Protein AF-A0A938M0J7-F1 (afdb_monomer_lite)

Foldseek 3Di:
DDDCLPLVDDADPVRNDAAFLQQLLCVVCVVFDEEEQEAPSQCHGNGRPHPRYYHHHHQLDALCCSCVVPVLVVCVVDVRHPYYHYDHHNLLVLFQAFQDDPDQDPDLSRHVVSVVVVVVVSVVVVQVSCVVVVNQLVDKDKDKDPWFWDAQWPVQVVVPDLHSRHTHHQDDDQQTFHADNVVRDGDPHTPSGRQDMDIDIDTSNQDPLLPPFDDPDAHPQQRSVQVCVSSVGDDDDPHHHPSVVSVVVGD

pLDDT: mean 89.94, std 11.93, range [28.28, 98.12]

Secondary structure (DSSP, 8-state):
-------SS---SS---PPPHHHHHHHHTTTSEEEEEEEGGG-STTTT--SS-EEEEPTT--HHHIIIIIIHHHHHH---EEEEEE---HHHHS-SEES--SSPPSSGGGSHHHHHHHHHHHHHHHHHHHHHTT-GGG--EEEE-S---EESBHHHHHTT-SSTTEEE-SPSP-S-EEEETTTTEEEEEE--GGG---EEEESTTS-GGGTT---SS--GGGHHHHHHHHTT-----SS--HHHHHHHH--

Sequence (251 aa):
GPVQTGDYYPRTPDNPGPIGVMEAAKRHHSKRHMVTFTTAYWINPGYFYVPDMSMGFPGMFPDDRMWGEFGLPYLRKRRDWVLAHVYLTTMDGVSLCPSYTPEPPADCRKTKDAYIRHLDEIVKEMIDYVREDNGWERTLIVIASDHGYHAGCTVAKAKGATSANFCADHPAPYDCRVWDFQADRETNIPSNCARRTTCIISGGALAPELRGTVVPEADIIDVAPSVAEALGVPFPCEGRSLLSAMLRTGA

Structure (mmCIF, N/CA/C/O backbone):
data_AF-A0A938M0J7-F1
#
_entry.id   AF-A0A938M0J7-F1
#
loop_
_atom_site.group_PDB
_atom_site.id
_atom_site.type_symbol
_atom_site.label_atom_id
_atom_site.label_alt_id
_atom_site.label_comp_id
_atom_site.label_asym_id
_atom_site.label_entity_id
_atom_site.label_seq_id
_atom_site.pdbx_PDB_ins_code
_atom_site.Cartn_x
_atom_site.Cartn_y
_atom_site.Cartn_z
_atom_site.occupancy
_atom_site.B_iso_or_equiv
_atom_site.auth_seq_id
_atom_site.auth_comp_id
_atom_site.auth_asym_id
_atom_site.auth_atom_id
_atom_site.pdbx_PDB_model_num
ATOM 1 N N . GLY A 1 1 ? -16.331 1.519 -22.735 1.00 33.47 1 GLY A N 1
ATOM 2 C CA . GLY A 1 1 ? -16.495 0.062 -22.552 1.00 33.47 1 GLY A CA 1
ATOM 3 C C . GLY A 1 1 ? -17.439 -0.177 -21.392 1.00 33.47 1 GLY A C 1
ATOM 4 O O . GLY A 1 1 ? -17.600 0.751 -20.606 1.00 33.47 1 GLY A O 1
ATOM 5 N N . PRO A 1 2 ? -18.097 -1.342 -21.293 1.00 28.28 2 PRO A N 1
ATOM 6 C CA . PRO A 1 2 ? -18.954 -1.630 -20.150 1.00 28.28 2 PRO A CA 1
ATOM 7 C C . PRO A 1 2 ? -18.106 -1.592 -18.873 1.00 28.28 2 PRO A C 1
ATOM 9 O O . PRO A 1 2 ? -17.010 -2.149 -18.837 1.00 28.28 2 PRO A O 1
ATOM 12 N N . VAL A 1 3 ? -18.593 -0.871 -17.862 1.00 30.55 3 VAL A N 1
ATOM 13 C CA . VAL A 1 3 ? -18.000 -0.838 -16.524 1.00 30.55 3 VAL A CA 1
ATOM 14 C C . VAL A 1 3 ? -18.142 -2.244 -15.963 1.00 30.55 3 VAL A C 1
ATOM 16 O O . VAL A 1 3 ? -19.256 -2.722 -15.760 1.00 30.55 3 VAL A O 1
ATOM 19 N N . GLN A 1 4 ? -17.020 -2.932 -15.784 1.00 34.41 4 GLN A N 1
ATOM 20 C CA . GLN A 1 4 ? -16.979 -4.219 -15.110 1.00 34.41 4 GLN A CA 1
ATOM 21 C C . GLN A 1 4 ? -17.312 -3.948 -13.635 1.00 34.41 4 GLN A C 1
ATOM 23 O O . GLN A 1 4 ? -16.437 -3.628 -12.835 1.00 34.41 4 GLN A O 1
ATOM 28 N N . THR A 1 5 ? -18.592 -4.003 -13.268 1.00 37.62 5 THR A N 1
ATOM 29 C CA . THR A 1 5 ? -18.997 -4.162 -11.868 1.00 37.62 5 THR A CA 1
ATOM 30 C C . THR A 1 5 ? -18.678 -5.605 -11.510 1.00 37.62 5 THR A C 1
ATOM 32 O O . THR A 1 5 ? -19.520 -6.494 -11.611 1.00 37.62 5 THR A O 1
ATOM 35 N N . GLY A 1 6 ? -17.396 -5.865 -11.263 1.00 42.09 6 GLY A N 1
ATOM 36 C CA . GLY A 1 6 ? -16.928 -7.164 -10.827 1.00 42.09 6 GLY A CA 1
ATOM 37 C C . GLY A 1 6 ? -17.452 -7.408 -9.425 1.00 42.09 6 GLY A C 1
ATOM 38 O O . GLY A 1 6 ? -16.823 -6.991 -8.456 1.00 42.09 6 GLY A O 1
ATOM 39 N N . ASP A 1 7 ? -18.583 -8.098 -9.313 1.00 49.62 7 ASP A N 1
ATOM 40 C CA . ASP A 1 7 ? -18.858 -8.894 -8.126 1.00 49.62 7 ASP A CA 1
ATOM 41 C C . ASP A 1 7 ? -17.781 -9.984 -8.107 1.00 49.62 7 ASP A C 1
ATOM 43 O O . ASP A 1 7 ? -17.957 -11.063 -8.668 1.00 49.62 7 ASP A O 1
ATOM 47 N N . TYR A 1 8 ? -16.612 -9.679 -7.534 1.00 53.53 8 TYR A N 1
ATOM 48 C CA . TYR A 1 8 ? -15.499 -10.630 -7.450 1.00 53.53 8 TYR A CA 1
ATOM 49 C C . TYR A 1 8 ? -15.923 -11.912 -6.708 1.00 53.53 8 TYR A C 1
ATOM 51 O O . TYR A 1 8 ? -15.367 -12.976 -6.966 1.00 53.53 8 TYR A O 1
ATOM 59 N N . TYR A 1 9 ? -16.958 -11.820 -5.858 1.00 59.19 9 TYR A N 1
ATOM 60 C CA . TYR A 1 9 ? -17.626 -12.937 -5.191 1.00 59.19 9 TYR A CA 1
ATOM 61 C C . TYR A 1 9 ? -19.122 -12.629 -4.978 1.00 59.19 9 TYR A C 1
ATOM 63 O O . TYR A 1 9 ? -19.478 -12.076 -3.931 1.00 59.19 9 TYR A O 1
ATOM 71 N N . PRO A 1 10 ? -20.029 -12.955 -5.921 1.00 63.66 10 PRO A N 1
ATOM 72 C CA . PRO A 1 10 ? -21.456 -12.747 -5.705 1.00 63.66 10 PRO A CA 1
ATOM 73 C C . PRO A 1 10 ? -21.922 -13.631 -4.544 1.00 63.66 10 PRO A C 1
ATOM 75 O O . PRO A 1 10 ? -21.896 -14.861 -4.628 1.00 63.66 10 PRO A O 1
ATOM 78 N N . ARG A 1 11 ? -22.316 -12.999 -3.433 1.00 72.31 11 ARG A N 1
ATOM 79 C CA . ARG A 1 11 ? -22.819 -13.705 -2.252 1.00 72.31 11 ARG A CA 1
ATOM 80 C C . ARG A 1 11 ? -24.262 -14.128 -2.480 1.00 72.31 11 ARG A C 1
ATOM 82 O O . ARG A 1 11 ? -25.119 -13.300 -2.781 1.00 72.31 11 ARG A O 1
ATOM 89 N N . THR A 1 12 ? -24.544 -15.403 -2.265 1.00 78.12 12 THR A N 1
ATOM 90 C CA . THR A 1 12 ? -25.903 -15.948 -2.198 1.00 78.12 12 THR A CA 1
ATOM 91 C C . THR A 1 12 ? -26.132 -16.571 -0.820 1.00 78.12 12 THR A C 1
ATOM 93 O O . THR A 1 12 ? -25.167 -16.813 -0.092 1.00 78.12 12 THR A O 1
ATOM 96 N N . PRO A 1 13 ? -27.386 -16.849 -0.419 1.00 78.12 13 PRO A N 1
ATOM 97 C CA . PRO A 1 13 ? -27.647 -17.598 0.810 1.00 78.12 13 PRO A CA 1
ATOM 98 C C . PRO A 1 13 ? -26.903 -18.945 0.865 1.00 78.12 13 PRO A C 1
ATOM 100 O O . PRO A 1 13 ? -26.399 -19.315 1.921 1.00 78.12 13 PRO A O 1
ATOM 103 N N . ASP A 1 14 ? -26.774 -19.622 -0.281 1.00 82.94 14 ASP A N 1
ATOM 104 C CA . ASP A 1 14 ? -26.107 -20.927 -0.406 1.00 82.94 14 ASP A CA 1
ATOM 105 C C . ASP A 1 14 ? -24.586 -20.823 -0.619 1.00 82.94 14 ASP A C 1
ATOM 107 O O . ASP A 1 14 ? -23.856 -21.798 -0.451 1.00 82.94 14 ASP A O 1
ATOM 111 N N . ASN A 1 15 ? -24.092 -19.638 -0.980 1.00 75.75 15 ASN A N 1
ATOM 112 C CA . ASN A 1 15 ? -22.676 -19.327 -1.111 1.00 75.75 15 ASN A CA 1
ATOM 113 C C . ASN A 1 15 ? -22.411 -17.942 -0.509 1.00 75.75 15 ASN A C 1
ATOM 115 O O . ASN A 1 15 ? -22.356 -16.945 -1.238 1.00 75.75 15 ASN A O 1
ATOM 119 N N . PRO A 1 16 ? -22.235 -17.847 0.820 1.00 72.56 16 PRO A N 1
ATOM 120 C CA . PRO A 1 16 ? -22.052 -16.565 1.489 1.00 72.56 16 PRO A CA 1
ATOM 121 C C . PRO A 1 16 ? -20.723 -15.885 1.131 1.00 72.56 16 PRO A C 1
ATOM 123 O O . PRO A 1 16 ? -20.480 -14.778 1.603 1.00 72.56 16 PRO A O 1
ATOM 126 N N . GLY A 1 17 ? -19.878 -16.509 0.303 1.00 77.31 17 GLY A N 1
ATOM 127 C CA . GLY A 1 17 ? -18.595 -15.978 -0.138 1.00 77.31 17 GLY A CA 1
ATOM 128 C C . GLY A 1 17 ? -17.550 -15.886 0.982 1.00 77.31 17 GLY A C 1
ATOM 129 O O . GLY A 1 17 ? -17.837 -16.163 2.151 1.00 77.31 17 GLY A O 1
ATOM 130 N N . PRO A 1 18 ? -16.312 -15.495 0.638 1.00 81.50 18 PRO A N 1
ATOM 131 C CA . PRO A 1 18 ? -15.261 -15.294 1.624 1.00 81.50 18 PRO A CA 1
ATOM 132 C C . PRO A 1 18 ? -15.591 -14.103 2.528 1.00 81.50 18 PRO A C 1
ATOM 134 O O . PRO A 1 18 ? -16.172 -13.110 2.084 1.00 81.50 18 PRO A O 1
ATOM 137 N N . ILE A 1 19 ? -15.197 -14.191 3.798 1.00 87.12 19 ILE A N 1
ATOM 138 C CA . ILE A 1 19 ? -15.280 -13.088 4.763 1.00 87.12 19 ILE A CA 1
ATOM 139 C C . ILE A 1 19 ? -13.899 -12.442 4.834 1.00 87.12 19 ILE A C 1
ATOM 141 O O . ILE A 1 19 ? -12.930 -13.112 5.182 1.00 87.12 19 ILE A O 1
ATOM 145 N N . GLY A 1 20 ? -13.812 -11.150 4.517 1.00 89.88 20 GLY A N 1
ATOM 146 C CA . GLY A 1 20 ? -12.560 -10.399 4.622 1.00 89.88 20 GLY A CA 1
ATOM 147 C C . GLY A 1 20 ? -12.214 -10.067 6.076 1.00 89.88 20 GLY A C 1
ATOM 148 O O . GLY A 1 20 ? -13.087 -10.068 6.948 1.00 89.88 20 GLY A O 1
ATOM 149 N N . VAL A 1 21 ? -10.950 -9.723 6.346 1.00 92.62 21 VAL A N 1
ATOM 150 C CA . VAL A 1 21 ? -10.491 -9.363 7.705 1.00 92.62 21 VAL A CA 1
ATOM 151 C C . VAL A 1 21 ? -11.288 -8.201 8.301 1.00 92.62 21 VAL A C 1
ATOM 153 O O . VAL A 1 21 ? -11.632 -8.226 9.480 1.00 92.62 21 VAL A O 1
ATOM 156 N N . MET A 1 22 ? -11.659 -7.225 7.472 1.00 92.06 22 MET A N 1
ATOM 157 C CA . MET A 1 22 ? -12.445 -6.057 7.870 1.00 92.06 22 MET A CA 1
ATOM 158 C C . MET A 1 22 ? -13.837 -6.456 8.388 1.00 92.06 22 MET A C 1
ATOM 160 O O . MET A 1 22 ? -14.294 -5.999 9.437 1.00 92.06 22 MET A O 1
ATOM 164 N N . GLU A 1 23 ? -14.500 -7.377 7.688 1.00 91.31 23 GLU A N 1
ATOM 165 C CA . GLU A 1 23 ? -15.798 -7.912 8.095 1.00 91.31 23 GLU A CA 1
ATOM 166 C C . GLU A 1 23 ? -15.691 -8.797 9.336 1.00 91.31 23 GLU A C 1
ATOM 168 O O . GLU A 1 23 ? -16.532 -8.701 10.233 1.00 91.31 23 GLU A O 1
ATOM 173 N N . ALA A 1 24 ? -14.670 -9.658 9.401 1.00 92.44 24 ALA A N 1
ATOM 174 C CA . ALA A 1 24 ? -14.416 -10.505 10.561 1.00 92.44 24 ALA A CA 1
ATOM 175 C C . ALA A 1 24 ? -14.189 -9.652 11.816 1.00 92.44 24 ALA A C 1
ATOM 177 O O . ALA A 1 24 ? -14.812 -9.892 12.854 1.00 92.44 24 ALA A O 1
ATOM 178 N N . ALA A 1 25 ? -13.383 -8.596 11.689 1.00 93.25 25 ALA A N 1
ATOM 179 C CA . ALA A 1 25 ? -13.148 -7.637 12.751 1.00 93.25 25 ALA A CA 1
ATOM 180 C C . ALA A 1 25 ? -14.449 -6.958 13.177 1.00 93.25 25 ALA A C 1
ATOM 182 O O . ALA A 1 25 ? -14.735 -6.903 14.374 1.00 93.25 25 ALA A O 1
ATOM 183 N N . LYS A 1 26 ? -15.282 -6.504 12.231 1.00 91.69 26 LYS A N 1
ATOM 184 C CA . LYS A 1 26 ? -16.555 -5.860 12.576 1.00 91.69 26 LYS A CA 1
ATOM 185 C C . LYS A 1 26 ? -17.515 -6.805 13.298 1.00 91.69 26 LYS A C 1
ATOM 187 O O . LYS A 1 26 ? -18.200 -6.377 14.224 1.00 91.69 26 LYS A O 1
ATOM 192 N N . ARG A 1 27 ? -17.563 -8.084 12.913 1.00 91.50 27 ARG A N 1
ATOM 193 C CA . ARG A 1 27 ? -18.376 -9.101 13.605 1.00 91.50 27 ARG A CA 1
ATOM 194 C C . ARG A 1 27 ? -17.893 -9.322 15.038 1.00 91.50 27 ARG A C 1
ATOM 196 O O . ARG A 1 27 ? -18.717 -9.394 15.946 1.00 91.50 27 ARG A O 1
ATOM 203 N N . HIS A 1 28 ? -16.579 -9.392 15.237 1.00 92.88 28 HIS A N 1
ATOM 204 C CA . HIS A 1 28 ? -15.972 -9.588 16.552 1.00 92.88 28 HIS A CA 1
ATOM 205 C C . HIS A 1 28 ? -16.160 -8.359 17.459 1.00 92.88 28 HIS A C 1
ATOM 207 O O . HIS A 1 28 ? -16.623 -8.465 18.593 1.00 92.88 28 HIS A O 1
ATOM 213 N N . HIS A 1 29 ? -15.895 -7.167 16.926 1.00 91.94 29 HIS A N 1
ATOM 214 C CA . HIS A 1 29 ? -15.999 -5.884 17.620 1.00 91.94 29 HIS A CA 1
ATOM 215 C C . HIS A 1 29 ? -17.295 -5.145 17.259 1.00 91.94 29 HIS A C 1
ATOM 217 O O . HIS A 1 29 ? -17.279 -3.966 16.910 1.00 91.94 29 HIS A O 1
ATOM 223 N N . SER A 1 30 ? -18.441 -5.824 17.365 1.00 88.69 30 SER A N 1
ATOM 224 C CA . SER A 1 30 ? -19.748 -5.334 16.878 1.00 88.69 30 SER A CA 1
ATOM 225 C C . SER A 1 30 ? -20.157 -3.937 17.370 1.00 88.69 30 SER A C 1
ATOM 227 O O . SER A 1 30 ? -20.842 -3.207 16.654 1.00 88.69 30 SER A O 1
ATOM 229 N N . LYS A 1 31 ? -19.701 -3.533 18.562 1.00 88.19 31 LYS A N 1
ATOM 230 C CA . LYS A 1 31 ? -19.992 -2.225 19.178 1.00 88.19 31 LYS A CA 1
ATOM 231 C C . LYS A 1 31 ? -18.958 -1.134 18.884 1.00 88.19 31 LYS A C 1
ATOM 233 O O . LYS A 1 31 ? -19.160 0.002 19.297 1.00 88.19 31 LYS A O 1
ATOM 238 N N . ARG A 1 32 ? -17.833 -1.469 18.252 1.00 87.50 32 ARG A N 1
ATOM 239 C CA . ARG A 1 32 ? -16.757 -0.521 17.943 1.00 87.50 32 ARG A CA 1
ATOM 240 C C . ARG A 1 32 ? -16.900 -0.013 16.517 1.00 87.50 32 ARG A C 1
ATOM 242 O O . ARG A 1 32 ? -17.366 -0.756 15.650 1.00 87.50 32 ARG A O 1
ATOM 249 N N . HIS A 1 33 ? -16.477 1.226 16.287 1.00 90.06 33 HIS A N 1
ATOM 250 C CA . HIS A 1 33 ? -16.532 1.822 14.963 1.00 90.06 33 HIS A CA 1
ATOM 251 C C . HIS A 1 33 ? -15.369 1.360 14.094 1.00 90.06 33 HIS A C 1
ATOM 253 O O . HIS A 1 33 ? -14.223 1.264 14.536 1.00 90.06 33 HIS A O 1
ATOM 259 N N . MET A 1 34 ? -15.677 1.098 12.834 1.00 93.12 34 MET A N 1
ATOM 260 C CA . MET A 1 34 ? -14.697 0.809 11.799 1.00 93.12 34 MET A CA 1
ATOM 261 C C . MET A 1 34 ? -15.052 1.622 10.563 1.00 93.12 34 MET A C 1
ATOM 263 O O . MET A 1 34 ? -16.232 1.858 10.294 1.00 93.12 34 MET A O 1
ATOM 267 N N . VAL A 1 35 ? -14.042 2.073 9.830 1.00 94.06 35 VAL A N 1
ATOM 268 C CA . VAL A 1 35 ? -14.254 2.888 8.635 1.00 94.06 35 VAL A CA 1
ATOM 269 C C . VAL A 1 35 ? -13.276 2.510 7.536 1.00 94.06 35 VAL A C 1
ATOM 271 O O . VAL A 1 35 ? -12.088 2.307 7.798 1.00 94.06 35 VAL A O 1
ATOM 274 N N . THR A 1 36 ? -13.773 2.443 6.303 1.00 94.62 36 THR A N 1
ATOM 275 C CA . THR A 1 36 ? -12.937 2.333 5.107 1.00 94.62 36 THR A CA 1
ATOM 276 C C . THR A 1 36 ? -13.190 3.493 4.146 1.00 94.62 36 THR A C 1
ATOM 278 O O . THR A 1 36 ? -14.329 3.861 3.854 1.00 94.62 36 THR A O 1
ATOM 281 N N . PHE A 1 37 ? -12.100 4.066 3.644 1.00 95.19 37 PHE A N 1
ATOM 282 C CA . PHE A 1 37 ? -12.054 5.044 2.562 1.00 95.19 37 PHE A CA 1
ATOM 283 C C . PHE A 1 37 ? -11.329 4.379 1.397 1.00 95.19 37 PHE A C 1
ATOM 285 O O . PHE A 1 37 ? -10.159 4.015 1.520 1.00 95.19 37 PHE A O 1
ATOM 292 N N . THR A 1 38 ? -12.027 4.119 0.298 1.00 93.56 38 THR A N 1
ATOM 293 C CA . THR A 1 38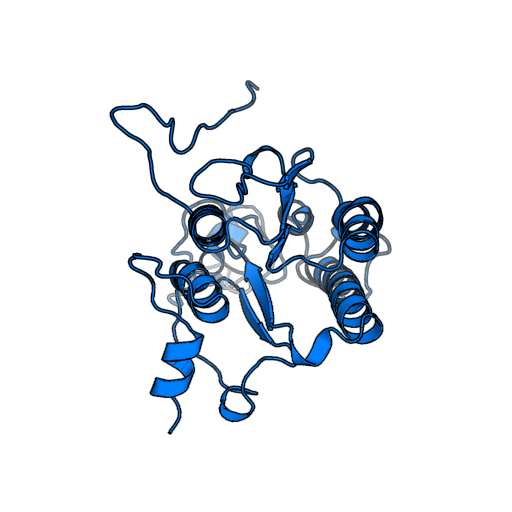 ? -11.456 3.378 -0.832 1.00 93.56 38 THR A CA 1
ATOM 294 C C . THR A 1 38 ? -12.183 3.709 -2.132 1.00 93.56 38 THR A C 1
ATOM 296 O O . THR A 1 38 ? -13.057 4.571 -2.167 1.00 93.56 38 THR A O 1
ATOM 299 N N . THR A 1 39 ? -11.833 3.054 -3.232 1.00 90.44 39 THR A N 1
ATOM 300 C CA . THR A 1 39 ? -12.562 3.210 -4.491 1.00 90.44 39 THR A CA 1
ATOM 301 C C . THR A 1 39 ? -13.738 2.241 -4.552 1.00 90.44 39 THR A C 1
ATOM 303 O O . THR A 1 39 ? -13.741 1.183 -3.923 1.00 90.44 39 THR A O 1
ATOM 306 N N . ALA A 1 40 ? -14.765 2.596 -5.320 1.00 85.19 40 ALA A N 1
ATOM 307 C CA . ALA A 1 40 ? -16.008 1.837 -5.426 1.00 85.19 40 ALA A CA 1
ATOM 308 C C . ALA A 1 40 ? -15.789 0.374 -5.857 1.00 85.19 40 ALA A C 1
ATOM 310 O O . ALA A 1 40 ? -16.572 -0.490 -5.479 1.00 85.19 40 ALA A O 1
ATOM 311 N N . TYR A 1 41 ? -14.707 0.086 -6.587 1.00 81.19 41 TYR A N 1
ATOM 312 C CA . TYR A 1 41 ? -14.347 -1.269 -7.012 1.00 81.19 41 TYR A CA 1
ATOM 313 C C . TYR A 1 41 ? -13.936 -2.192 -5.857 1.00 81.19 41 TYR A C 1
ATOM 315 O O . TYR A 1 41 ? -14.041 -3.412 -5.984 1.00 81.19 41 TYR A O 1
ATOM 323 N N . TRP A 1 42 ? -13.487 -1.632 -4.732 1.00 85.50 42 TRP A N 1
ATOM 324 C CA . TRP A 1 42 ? -12.933 -2.399 -3.615 1.00 85.50 42 TRP A CA 1
ATOM 325 C C . TRP A 1 42 ? -13.848 -2.474 -2.392 1.00 85.50 42 TRP A C 1
ATOM 327 O O . TRP A 1 42 ? -13.527 -3.163 -1.421 1.00 85.50 42 TRP A O 1
ATOM 337 N N . ILE A 1 43 ? -15.024 -1.839 -2.442 1.00 85.06 43 ILE A N 1
ATOM 338 C CA . ILE A 1 43 ? -16.080 -2.002 -1.427 1.00 85.06 43 ILE A CA 1
ATOM 339 C C . ILE A 1 43 ? -16.902 -3.235 -1.763 1.00 85.06 43 ILE A C 1
ATOM 341 O O . ILE A 1 43 ? -18.108 -3.184 -1.982 1.00 85.06 43 ILE A O 1
ATOM 345 N N . ASN A 1 44 ? -16.207 -4.361 -1.821 1.00 83.50 44 ASN A N 1
ATOM 346 C CA . ASN A 1 44 ? -16.810 -5.650 -2.057 1.00 83.50 44 ASN A CA 1
ATOM 347 C C . ASN A 1 44 ? -16.635 -6.528 -0.821 1.00 83.50 44 ASN A C 1
ATOM 349 O O . ASN A 1 44 ? -15.591 -6.468 -0.156 1.00 83.50 44 ASN A O 1
ATOM 353 N N . PRO A 1 45 ? -17.644 -7.344 -0.486 1.00 82.75 45 PRO A N 1
ATOM 354 C CA . PRO A 1 45 ? -17.488 -8.321 0.569 1.00 82.75 45 PRO A CA 1
ATOM 355 C C . PRO A 1 45 ? -16.318 -9.275 0.274 1.00 82.75 45 PRO A C 1
ATOM 357 O O . PRO A 1 45 ? -16.090 -9.654 -0.873 1.00 82.75 45 PRO A O 1
ATOM 360 N N . GLY A 1 46 ? -15.550 -9.637 1.300 1.00 82.75 46 GLY A N 1
ATOM 361 C CA . GLY A 1 46 ? -14.264 -10.329 1.155 1.00 82.75 46 GLY A CA 1
ATOM 362 C C . GLY A 1 46 ? -13.053 -9.395 1.010 1.00 82.75 46 GLY A C 1
ATOM 363 O O . GLY A 1 46 ? -11.930 -9.852 1.194 1.00 82.75 46 GLY A O 1
ATOM 364 N N . TYR A 1 47 ? -13.272 -8.106 0.729 1.00 84.88 47 TYR A N 1
ATOM 365 C CA . TYR A 1 47 ? -12.242 -7.090 0.464 1.00 84.88 47 TYR A CA 1
ATOM 366 C C . TYR A 1 47 ? -12.257 -5.983 1.546 1.00 84.88 47 TYR A C 1
ATOM 368 O O . TYR A 1 47 ? -12.271 -6.291 2.740 1.00 84.88 47 TYR A O 1
ATOM 376 N N . PHE A 1 48 ? -12.271 -4.695 1.176 1.00 88.44 48 PHE A N 1
ATOM 377 C CA . PHE A 1 48 ? -12.262 -3.551 2.100 1.00 88.44 48 PHE A CA 1
ATOM 378 C C . PHE A 1 48 ? -13.657 -3.152 2.605 1.00 88.44 48 PHE A C 1
ATOM 380 O O . PHE A 1 48 ? -13.849 -2.050 3.123 1.00 88.44 48 PHE A O 1
ATOM 387 N N . TYR A 1 49 ? -14.650 -4.026 2.448 1.00 87.19 49 TYR A N 1
ATOM 388 C CA . TYR A 1 49 ? -15.996 -3.772 2.936 1.00 87.19 49 TYR A CA 1
ATOM 389 C C . TYR A 1 49 ? -16.062 -3.854 4.466 1.00 87.19 49 TYR A C 1
ATOM 391 O O . TYR A 1 49 ? -15.676 -4.848 5.083 1.00 87.19 49 TYR A O 1
ATOM 399 N N . VAL A 1 50 ? -16.622 -2.809 5.071 1.00 85.19 50 VAL A N 1
ATOM 400 C CA . VAL A 1 50 ? -17.008 -2.757 6.481 1.00 85.19 50 VAL A CA 1
ATOM 401 C C . VAL A 1 50 ? -18.500 -2.411 6.565 1.00 85.19 50 VAL A C 1
ATOM 403 O O . VAL A 1 50 ? -18.908 -1.384 6.015 1.00 85.19 50 VAL A O 1
ATOM 406 N N . PRO A 1 51 ? -19.311 -3.203 7.295 1.00 75.94 51 PRO A N 1
ATOM 407 C CA . PRO A 1 51 ? -20.744 -2.947 7.463 1.00 75.94 51 PRO A CA 1
ATOM 408 C C . PRO A 1 51 ? -21.121 -1.585 8.065 1.00 75.94 51 PRO A C 1
ATOM 410 O O . PRO A 1 51 ? -22.204 -1.088 7.779 1.00 75.94 51 PRO A O 1
ATOM 413 N N . ASP A 1 52 ? -20.261 -0.993 8.900 1.00 80.06 52 ASP A N 1
ATOM 414 C CA . ASP A 1 52 ? -20.522 0.307 9.537 1.00 80.06 52 ASP A CA 1
ATOM 415 C C . ASP A 1 52 ? -20.465 1.462 8.541 1.00 80.06 52 ASP A C 1
ATOM 417 O O . ASP A 1 52 ? -21.443 2.180 8.340 1.00 80.06 52 ASP A O 1
ATOM 421 N N . MET A 1 53 ? -19.282 1.681 7.967 1.00 84.88 53 MET A N 1
ATOM 422 C CA . MET A 1 53 ? -19.037 2.791 7.067 1.00 84.88 53 MET A CA 1
ATOM 423 C C . MET A 1 53 ? -17.946 2.427 6.069 1.00 84.88 53 MET A C 1
ATOM 425 O O . MET A 1 53 ? -16.771 2.329 6.418 1.00 84.88 53 MET A O 1
ATOM 429 N N . SER A 1 54 ? -18.358 2.284 4.815 1.00 88.56 54 SER A N 1
ATOM 430 C CA . SER A 1 54 ? -17.459 2.175 3.672 1.00 88.56 54 SER A CA 1
ATOM 431 C C . SER A 1 54 ? -17.766 3.317 2.707 1.00 88.56 54 SER A C 1
ATOM 433 O O . SER A 1 54 ? -18.906 3.459 2.262 1.00 88.56 54 SER A O 1
ATOM 435 N N . MET A 1 55 ? -16.774 4.153 2.404 1.00 90.44 55 MET A N 1
ATOM 436 C CA . MET A 1 55 ? -16.894 5.254 1.446 1.00 90.44 55 MET A CA 1
ATOM 437 C C . MET A 1 55 ? -16.153 4.916 0.161 1.00 90.44 55 MET A C 1
ATOM 439 O O . MET A 1 55 ? -14.937 4.727 0.174 1.00 90.44 55 MET A O 1
ATOM 443 N N . GLY A 1 56 ? -16.922 4.812 -0.927 1.00 91.19 56 GLY A N 1
ATOM 444 C CA . GLY A 1 56 ? -16.452 4.403 -2.247 1.00 91.19 56 GLY A CA 1
ATOM 445 C C . GLY A 1 56 ? -16.367 5.574 -3.192 1.00 91.19 56 GLY A C 1
ATOM 446 O O . GLY A 1 56 ? -17.388 6.136 -3.581 1.00 91.19 56 GLY A O 1
ATOM 447 N N . PHE A 1 57 ? -15.150 5.909 -3.585 1.00 92.88 57 PHE A N 1
ATOM 448 C CA . PHE A 1 57 ? -14.869 6.981 -4.526 1.00 92.88 57 PHE A CA 1
ATOM 449 C C . PHE A 1 57 ? -14.644 6.427 -5.944 1.00 92.88 57 PHE A C 1
ATOM 451 O O . PHE A 1 57 ? -14.419 5.225 -6.111 1.00 92.88 57 PHE A O 1
ATOM 458 N N . PRO A 1 58 ? -14.719 7.256 -6.999 1.00 91.00 58 PRO A N 1
ATOM 459 C CA . PRO A 1 58 ? -14.355 6.827 -8.347 1.00 91.00 58 PRO A CA 1
ATOM 460 C C . PRO A 1 58 ? -12.962 6.183 -8.403 1.00 91.00 58 PRO A C 1
ATOM 462 O O . PRO A 1 58 ? -12.096 6.485 -7.583 1.00 91.00 58 PRO A O 1
ATOM 465 N N . GLY A 1 59 ? -12.733 5.309 -9.386 1.00 85.19 59 GLY A N 1
ATOM 466 C CA . GLY A 1 59 ? -11.387 4.788 -9.639 1.00 85.19 59 GLY A CA 1
ATOM 467 C C . GLY A 1 59 ? -10.404 5.937 -9.870 1.00 85.19 59 GLY A C 1
ATOM 468 O O . GLY A 1 59 ? -10.755 6.899 -10.554 1.00 85.19 59 GLY A O 1
ATOM 469 N N . MET A 1 60 ? -9.198 5.832 -9.303 1.00 85.62 60 MET A N 1
ATOM 470 C CA . MET A 1 60 ? -8.162 6.875 -9.355 1.00 85.62 60 MET A CA 1
ATOM 471 C C . MET A 1 60 ? -8.526 8.177 -8.623 1.00 85.62 60 MET A C 1
ATOM 473 O O . MET A 1 60 ? -8.102 9.260 -9.032 1.00 85.62 60 MET A O 1
ATOM 477 N N . PHE A 1 61 ? -9.340 8.102 -7.564 1.00 93.38 61 PHE A N 1
ATOM 478 C CA . PHE A 1 61 ? -9.630 9.276 -6.740 1.00 93.38 61 PHE A CA 1
ATOM 479 C C . PHE A 1 61 ? -8.331 9.834 -6.123 1.00 93.38 61 PHE A C 1
ATOM 481 O O . PHE A 1 61 ? -7.545 9.035 -5.614 1.00 93.38 61 PHE A O 1
ATOM 488 N N . PRO A 1 62 ? -8.092 11.163 -6.157 1.00 95.00 62 PRO A N 1
ATOM 489 C CA . PRO A 1 62 ? -6.839 11.742 -5.676 1.00 95.00 62 PRO A CA 1
ATOM 490 C C . PRO A 1 62 ? -6.586 11.473 -4.189 1.00 95.00 62 PRO A C 1
ATOM 492 O O . PRO A 1 62 ? -7.461 11.708 -3.351 1.00 95.00 62 PRO A O 1
ATOM 495 N N . ASP A 1 63 ? -5.379 11.012 -3.876 1.00 97.12 63 ASP A N 1
ATOM 496 C CA . ASP A 1 63 ? -4.970 10.589 -2.531 1.00 97.12 63 ASP A CA 1
ATOM 497 C C . ASP A 1 63 ? -4.989 11.732 -1.501 1.00 97.12 63 ASP A C 1
ATOM 499 O O . ASP A 1 63 ? -5.456 11.551 -0.374 1.00 97.12 63 ASP A O 1
ATOM 503 N N . ASP A 1 64 ? -4.568 12.931 -1.904 1.00 96.56 64 ASP A N 1
ATOM 504 C CA . ASP A 1 64 ? -4.623 14.156 -1.100 1.00 96.56 64 ASP A CA 1
ATOM 505 C C . ASP A 1 64 ? -6.061 14.500 -0.693 1.00 96.56 64 ASP A C 1
ATOM 507 O O . ASP A 1 64 ? -6.339 14.827 0.462 1.00 96.56 64 ASP A O 1
ATOM 511 N N . ARG A 1 65 ? -7.006 14.347 -1.624 1.00 97.00 65 ARG A N 1
ATOM 512 C CA . ARG A 1 65 ? -8.431 14.572 -1.362 1.00 97.00 65 ARG A CA 1
ATOM 513 C C . ARG A 1 65 ? -9.036 13.451 -0.527 1.00 97.00 65 ARG A C 1
ATOM 515 O O . ARG A 1 65 ? -9.829 13.736 0.367 1.00 97.00 65 ARG A O 1
ATOM 522 N N . MET A 1 66 ? -8.656 12.194 -0.778 1.00 97.12 66 MET A N 1
ATOM 523 C CA . MET A 1 66 ? -9.088 11.034 0.014 1.00 97.12 66 MET A CA 1
ATOM 524 C C . MET A 1 66 ? -8.798 11.267 1.499 1.00 97.12 66 MET A C 1
ATOM 526 O O . MET A 1 66 ? -9.677 11.105 2.350 1.00 97.12 66 MET A O 1
ATOM 530 N N . TRP A 1 67 ? -7.575 11.694 1.808 1.00 97.31 67 TRP A N 1
ATOM 531 C CA . TRP A 1 67 ? -7.165 11.976 3.173 1.00 97.31 67 TRP A CA 1
ATOM 532 C C . TRP A 1 67 ? -7.728 13.304 3.696 1.00 97.31 67 TRP A C 1
ATOM 534 O O . TRP A 1 67 ? -8.429 13.310 4.709 1.00 97.31 67 TRP A O 1
ATOM 544 N N . GLY A 1 68 ? -7.472 14.416 3.007 1.00 97.25 68 GLY A N 1
ATOM 545 C CA . GLY A 1 68 ? -7.757 15.762 3.504 1.00 97.25 68 GLY A CA 1
ATOM 546 C C . GLY A 1 68 ? -9.244 16.114 3.578 1.00 97.25 68 GLY A C 1
ATOM 547 O O . GLY A 1 68 ? -9.667 16.789 4.517 1.00 97.25 68 GLY A O 1
ATOM 548 N N . GLU A 1 69 ? -10.059 15.643 2.629 1.00 96.50 69 GLU A N 1
ATOM 549 C CA . GLU A 1 69 ? -11.491 15.977 2.571 1.00 96.50 69 GLU A CA 1
ATOM 550 C C . GLU A 1 69 ? -12.377 14.943 3.283 1.00 96.50 69 GLU A C 1
ATOM 552 O O . GLU A 1 69 ? -13.475 15.288 3.727 1.00 96.50 69 GLU A O 1
ATOM 557 N N . PHE A 1 70 ? -11.916 13.693 3.434 1.00 95.56 70 PHE A N 1
ATOM 558 C CA . PHE A 1 70 ? -12.742 12.600 3.964 1.00 95.56 70 PHE A CA 1
ATOM 559 C C . PHE A 1 70 ? -12.115 11.894 5.165 1.00 95.56 70 PHE A C 1
ATOM 561 O O . PHE A 1 70 ? -12.726 11.884 6.238 1.00 95.56 70 PHE A O 1
ATOM 568 N N . GLY A 1 71 ? -10.912 11.335 5.008 1.00 95.38 71 GLY A N 1
ATOM 569 C CA . GLY A 1 71 ? -10.218 10.575 6.051 1.00 95.38 71 GLY A CA 1
ATOM 570 C C . GLY A 1 71 ? -10.044 11.374 7.341 1.00 95.38 71 GLY A C 1
ATOM 571 O O . GLY A 1 71 ? -10.654 11.072 8.371 1.00 95.38 71 GLY A O 1
ATOM 572 N N . LEU A 1 72 ? -9.257 12.444 7.269 1.00 95.94 72 LEU A N 1
ATOM 573 C CA . LEU A 1 72 ? -8.911 13.277 8.413 1.00 95.94 72 LEU A CA 1
ATOM 574 C C . LEU A 1 72 ? -10.142 13.928 9.077 1.00 95.94 72 LEU A C 1
ATOM 576 O O . LEU A 1 72 ? -10.276 13.815 10.302 1.00 95.94 72 LEU A O 1
ATOM 580 N N . PRO A 1 73 ? -11.083 14.569 8.347 1.00 95.31 73 PRO A N 1
ATOM 581 C CA . PRO A 1 73 ? -12.267 15.162 8.971 1.00 95.31 73 PRO A CA 1
ATOM 582 C C . PRO A 1 73 ? -13.144 14.143 9.705 1.00 95.31 73 PRO A C 1
ATOM 584 O O . PRO A 1 73 ? -13.649 14.431 10.795 1.00 95.31 73 PRO A O 1
ATOM 587 N N . TYR A 1 74 ? -13.315 12.943 9.144 1.00 93.44 74 TYR A N 1
ATOM 588 C CA . TYR A 1 74 ? -14.106 11.895 9.780 1.00 93.44 74 TYR A CA 1
ATOM 589 C C . TYR A 1 74 ? -13.454 11.399 11.074 1.00 93.44 74 TYR A C 1
ATOM 591 O O . TYR A 1 74 ? -14.114 11.364 12.116 1.00 93.44 74 TYR A O 1
ATOM 599 N N . LEU A 1 75 ? -12.157 11.077 11.028 1.00 92.81 75 LEU A N 1
ATOM 600 C CA . LEU A 1 75 ? -11.413 10.579 12.187 1.00 92.81 75 LEU A CA 1
ATOM 601 C C . LEU A 1 75 ? -11.282 11.640 13.296 1.00 92.81 75 LEU A C 1
ATOM 603 O O . LEU A 1 75 ? -11.256 11.316 14.480 1.00 92.81 75 LEU A O 1
ATOM 607 N N . ARG A 1 76 ? -11.292 12.936 12.961 1.00 92.56 76 ARG A N 1
ATOM 608 C CA . ARG A 1 76 ? -11.389 14.007 13.971 1.00 92.56 76 ARG A CA 1
ATOM 609 C C . ARG A 1 76 ? -12.764 14.072 14.644 1.00 92.56 76 ARG A C 1
ATOM 611 O O . ARG A 1 76 ? -12.847 14.399 15.830 1.00 92.56 76 ARG A O 1
ATOM 618 N N . LYS A 1 77 ? -13.839 13.765 13.910 1.00 91.38 77 LYS A N 1
ATOM 619 C CA . LYS A 1 77 ? -15.228 13.795 14.406 1.00 91.38 77 LYS A CA 1
ATOM 620 C C . LYS A 1 77 ? -15.609 12.549 15.213 1.00 91.38 77 LYS A C 1
ATOM 622 O O . LYS A 1 77 ? -16.478 12.629 16.081 1.00 91.38 77 LYS A O 1
ATOM 627 N N . ARG A 1 78 ? -14.998 11.400 14.922 1.00 87.06 78 ARG A N 1
ATOM 628 C CA . ARG A 1 78 ? -15.234 10.107 15.581 1.00 87.06 78 ARG A CA 1
ATOM 629 C C . ARG A 1 78 ? -13.913 9.591 16.131 1.00 87.06 78 ARG A C 1
ATOM 631 O O . ARG A 1 78 ? -13.019 9.317 15.350 1.00 87.06 78 ARG A O 1
ATOM 638 N N . ARG A 1 79 ? -13.795 9.438 17.451 1.00 83.62 79 ARG A N 1
ATOM 639 C CA . ARG A 1 79 ? -12.540 9.022 18.118 1.00 83.62 79 ARG A CA 1
ATOM 640 C C . ARG A 1 79 ? -12.572 7.604 18.690 1.00 83.62 79 ARG A C 1
ATOM 642 O O . ARG A 1 79 ? -11.626 7.167 19.332 1.00 83.62 79 ARG A O 1
ATOM 649 N N . ASP A 1 80 ? -13.681 6.904 18.505 1.00 86.44 80 ASP A N 1
ATOM 650 C CA . ASP A 1 80 ? -13.971 5.574 19.038 1.00 86.44 80 ASP A CA 1
ATOM 651 C C . ASP A 1 80 ? -13.867 4.470 17.974 1.00 86.44 80 ASP A C 1
ATOM 653 O O . ASP A 1 80 ? -14.437 3.381 18.117 1.00 86.44 80 ASP A O 1
ATOM 657 N N . TRP A 1 81 ? -13.115 4.747 16.907 1.00 89.19 81 TRP A N 1
ATOM 658 C CA . TRP A 1 81 ? -12.748 3.747 15.920 1.00 89.19 81 TRP A CA 1
ATOM 659 C C . TRP A 1 81 ? -11.708 2.776 16.487 1.00 89.19 81 TRP A C 1
ATOM 661 O O . TRP A 1 81 ? -10.856 3.138 17.294 1.00 89.19 81 TRP A O 1
ATOM 671 N N . VAL A 1 82 ? -11.790 1.522 16.052 1.00 91.81 82 VAL A N 1
ATOM 672 C CA . VAL A 1 82 ? -10.769 0.489 16.307 1.00 91.81 82 VAL A CA 1
ATOM 673 C C . VAL A 1 82 ? -10.016 0.104 15.039 1.00 91.81 82 VAL A C 1
ATOM 675 O O . VAL A 1 82 ? -8.988 -0.554 15.119 1.00 91.81 82 VAL A O 1
ATOM 678 N N . LEU A 1 83 ? -10.524 0.514 13.875 1.00 94.00 83 LEU A N 1
ATOM 679 C CA . LEU A 1 83 ? -9.897 0.290 12.582 1.00 94.00 83 LEU A CA 1
ATOM 680 C C . LEU A 1 83 ? -10.289 1.408 11.617 1.00 94.00 83 LEU A C 1
ATOM 682 O O . LEU A 1 83 ? -11.476 1.685 11.424 1.00 94.00 83 LEU A O 1
ATOM 686 N N . ALA A 1 84 ? -9.283 2.017 11.003 1.00 94.94 84 ALA A N 1
ATOM 687 C CA . ALA A 1 84 ? -9.437 2.948 9.900 1.00 94.94 84 ALA A CA 1
ATOM 688 C C . ALA A 1 84 ? -8.570 2.455 8.741 1.00 94.94 84 ALA A C 1
ATOM 690 O O . ALA A 1 84 ? -7.375 2.228 8.911 1.00 94.94 84 ALA A O 1
ATOM 691 N N . HIS A 1 85 ? -9.180 2.272 7.576 1.00 95.69 85 HIS A N 1
ATOM 692 C CA . HIS A 1 85 ? -8.494 1.861 6.358 1.00 95.69 85 HIS A CA 1
ATOM 693 C C . HIS A 1 85 ? -8.622 2.958 5.306 1.00 95.69 85 HIS A C 1
ATOM 695 O O . HIS A 1 85 ? -9.734 3.386 4.997 1.00 95.69 85 HIS A O 1
ATOM 701 N N . VAL A 1 86 ? -7.498 3.386 4.738 1.00 96.44 86 VAL A N 1
ATOM 702 C CA . VAL A 1 86 ? -7.448 4.380 3.663 1.00 96.44 86 VAL A CA 1
ATOM 703 C C . VAL A 1 86 ? -6.673 3.772 2.499 1.00 96.44 86 VAL A C 1
ATOM 705 O O . VAL A 1 86 ? -5.509 3.422 2.653 1.00 96.44 86 VAL A O 1
ATOM 708 N N . TYR A 1 87 ? -7.324 3.630 1.347 1.00 95.44 87 TYR A N 1
ATOM 709 C CA . TYR A 1 87 ? -6.703 3.133 0.123 1.00 95.44 87 TYR A CA 1
ATOM 710 C C . TYR A 1 87 ? -6.292 4.312 -0.760 1.00 95.44 87 TYR A C 1
ATOM 712 O O . TYR A 1 87 ? -7.147 5.079 -1.208 1.00 95.44 87 TYR A O 1
ATOM 720 N N . LEU A 1 88 ? -4.984 4.449 -0.971 1.00 95.56 88 LEU A N 1
ATOM 721 C CA . LEU A 1 88 ? -4.353 5.513 -1.749 1.00 95.56 88 LEU A CA 1
ATOM 722 C C . LEU A 1 88 ? -3.968 4.943 -3.120 1.00 95.56 88 LEU A C 1
ATOM 724 O O . LEU A 1 88 ? -3.159 4.024 -3.211 1.00 95.56 88 LEU A O 1
ATOM 728 N N . THR A 1 89 ? -4.623 5.421 -4.173 1.00 92.25 89 THR A N 1
ATOM 729 C CA . THR A 1 89 ? -4.727 4.733 -5.470 1.00 92.25 89 THR A CA 1
ATOM 730 C C . THR A 1 89 ? -3.935 5.385 -6.575 1.00 92.25 89 THR A C 1
ATOM 732 O O . THR A 1 89 ? -3.634 4.738 -7.578 1.00 92.25 89 THR A O 1
ATOM 735 N N . THR A 1 90 ? -3.618 6.678 -6.458 1.00 93.62 90 THR A N 1
ATOM 736 C CA . THR A 1 90 ? -3.182 7.407 -7.652 1.00 93.62 90 THR A CA 1
ATOM 737 C C . THR A 1 90 ? -1.809 6.963 -8.170 1.00 93.62 90 THR A C 1
ATOM 739 O O . THR A 1 90 ? -1.529 7.153 -9.355 1.00 93.62 90 THR A O 1
ATOM 742 N N . MET A 1 91 ? -1.025 6.235 -7.365 1.00 92.56 91 MET A N 1
ATOM 743 C CA . MET A 1 91 ? 0.225 5.591 -7.789 1.00 92.56 91 MET A CA 1
ATOM 744 C C . MET A 1 91 ? 0.057 4.619 -8.974 1.00 92.56 91 MET A C 1
ATOM 746 O O . MET A 1 91 ? 0.949 4.558 -9.826 1.00 92.56 91 MET A O 1
ATOM 750 N N . ASP A 1 92 ? -1.086 3.931 -9.097 1.00 90.56 92 ASP A N 1
ATOM 751 C CA . ASP A 1 92 ? -1.384 3.042 -10.239 1.00 90.56 92 ASP A CA 1
ATOM 752 C C . ASP A 1 92 ? -1.405 3.798 -11.566 1.00 90.56 92 ASP A C 1
ATOM 754 O O . ASP A 1 92 ? -0.927 3.319 -12.598 1.00 90.56 92 ASP A O 1
ATOM 758 N N . GLY A 1 93 ? -1.891 5.037 -11.525 1.00 90.69 93 GLY A N 1
ATOM 759 C CA . GLY A 1 93 ? -1.981 5.925 -12.678 1.00 90.69 93 GLY A CA 1
ATOM 760 C C . GLY A 1 93 ? -0.652 6.558 -13.056 1.00 90.69 93 GLY A C 1
ATOM 761 O O . GLY A 1 93 ? -0.511 7.041 -14.179 1.00 90.69 93 GLY A O 1
ATOM 762 N N . VAL A 1 94 ? 0.329 6.550 -12.152 1.00 93.19 94 VAL A N 1
ATOM 763 C CA . VAL A 1 94 ? 1.687 7.037 -12.416 1.00 93.19 94 VAL A CA 1
ATOM 764 C C . VAL A 1 94 ? 2.462 5.925 -13.116 1.00 93.19 94 VAL A C 1
ATOM 766 O O . VAL A 1 94 ? 3.288 5.251 -12.517 1.00 93.19 94 VAL A O 1
ATOM 769 N N . SER A 1 95 ? 2.146 5.676 -14.382 1.00 91.81 95 SER A N 1
ATOM 770 C CA . SER A 1 95 ? 2.674 4.552 -15.162 1.00 91.81 95 SER A CA 1
ATOM 771 C C . SER A 1 95 ? 3.186 5.015 -16.523 1.00 91.81 95 SER A C 1
ATOM 773 O O . SER A 1 95 ? 2.855 6.106 -16.984 1.00 91.81 95 SER A O 1
ATOM 775 N N . LEU A 1 96 ? 4.001 4.180 -17.181 1.00 90.94 96 LEU A N 1
ATOM 776 C CA . LEU A 1 96 ? 4.641 4.506 -18.466 1.00 90.94 96 LEU A CA 1
ATOM 777 C C . LEU A 1 96 ? 5.431 5.822 -18.400 1.00 90.94 96 LEU A C 1
ATOM 779 O O . LEU A 1 96 ? 5.398 6.650 -19.311 1.00 90.94 96 LEU A O 1
ATOM 783 N N . CYS A 1 97 ? 6.131 6.010 -17.288 1.00 91.88 97 CYS A N 1
ATOM 784 C CA . CYS A 1 97 ? 6.894 7.204 -16.983 1.00 91.88 97 CYS A CA 1
ATOM 785 C C . CYS A 1 97 ? 8.279 6.827 -16.446 1.00 91.88 97 CYS A C 1
ATOM 787 O O . CYS A 1 97 ? 8.506 5.674 -16.050 1.00 91.88 97 CYS A O 1
ATOM 789 N N . PRO A 1 98 ? 9.216 7.786 -16.384 1.00 93.69 98 PRO A N 1
ATOM 790 C CA . PRO A 1 98 ? 10.459 7.566 -15.676 1.00 93.69 98 PRO A CA 1
ATOM 791 C C . PRO A 1 98 ? 10.214 7.222 -14.202 1.00 93.69 98 PRO A C 1
ATOM 793 O O . PRO A 1 98 ? 9.318 7.781 -13.561 1.00 93.69 98 PRO A O 1
ATOM 796 N N . SER A 1 99 ? 11.022 6.325 -13.647 1.00 93.94 99 SER A N 1
ATOM 797 C CA . SER A 1 99 ? 10.979 6.027 -12.215 1.00 93.94 99 SER A CA 1
ATOM 798 C C . SER A 1 99 ? 11.528 7.203 -11.408 1.00 93.94 99 SER A C 1
ATOM 800 O O . SER A 1 99 ? 10.940 7.579 -10.401 1.00 93.94 99 SER A O 1
ATOM 802 N N . TYR A 1 100 ? 12.608 7.823 -11.882 1.00 94.88 100 TYR A N 1
ATOM 803 C CA . TYR A 1 100 ? 13.315 8.916 -11.223 1.00 94.88 100 TYR A CA 1
ATOM 804 C C . TYR A 1 100 ? 13.740 9.999 -12.221 1.00 94.88 100 TYR A C 1
ATOM 806 O O . TYR A 1 100 ? 14.093 9.711 -13.368 1.00 94.88 100 TYR A O 1
ATOM 814 N N . THR A 1 101 ? 13.766 11.248 -11.765 1.00 93.56 101 THR A N 1
ATOM 815 C CA . THR A 1 101 ? 14.426 12.370 -12.442 1.00 93.56 101 THR A CA 1
ATOM 816 C C . THR A 1 101 ? 15.267 13.143 -11.423 1.00 93.56 101 THR A C 1
ATOM 818 O O . THR A 1 101 ? 14.829 13.278 -10.282 1.00 93.56 101 THR A O 1
ATOM 821 N N . PRO A 1 102 ? 16.452 13.669 -11.800 1.00 92.06 102 PRO A N 1
ATOM 822 C CA . PRO A 1 102 ? 17.297 14.437 -10.880 1.00 92.06 102 PRO A CA 1
ATOM 823 C C . PRO A 1 102 ? 16.586 15.639 -10.260 1.00 92.06 102 PRO A C 1
ATOM 825 O O . PRO A 1 102 ? 16.722 15.901 -9.068 1.00 92.06 102 PRO A O 1
ATOM 828 N N . GLU A 1 103 ? 15.802 16.340 -11.076 1.00 92.25 103 GLU A N 1
ATOM 829 C CA . GLU A 1 103 ? 14.941 17.430 -10.638 1.00 92.25 103 GLU A CA 1
ATOM 830 C C . GLU A 1 103 ? 13.498 16.916 -10.549 1.00 92.25 103 GLU A C 1
ATOM 832 O O . GLU A 1 103 ? 12.978 16.377 -11.540 1.00 92.25 103 GLU A O 1
ATOM 837 N N . PRO A 1 104 ? 12.842 17.035 -9.380 1.00 86.25 104 PRO A N 1
ATOM 838 C CA . PRO A 1 104 ? 11.445 16.666 -9.244 1.00 86.25 104 PRO A CA 1
ATOM 839 C C . PRO A 1 104 ? 10.557 17.529 -10.158 1.00 86.25 104 PRO A C 1
ATOM 841 O O . PRO A 1 104 ? 10.666 18.758 -10.142 1.00 86.25 104 PRO A O 1
ATOM 844 N N . PRO A 1 105 ? 9.667 16.918 -10.955 1.00 91.75 105 PRO A N 1
ATOM 845 C CA . PRO A 1 105 ? 8.696 17.650 -11.756 1.00 91.75 105 PRO A CA 1
ATOM 846 C C . PRO A 1 105 ? 7.705 18.411 -10.865 1.00 91.75 105 PRO A C 1
ATOM 848 O O . PRO A 1 105 ? 7.380 17.970 -9.765 1.00 91.75 105 PRO A O 1
ATOM 851 N N . ALA A 1 106 ? 7.163 19.522 -11.376 1.00 91.88 106 ALA A N 1
ATOM 852 C CA . ALA A 1 106 ? 6.129 20.291 -10.674 1.00 91.88 106 ALA A CA 1
ATOM 853 C C . ALA A 1 106 ? 4.843 19.476 -10.425 1.00 91.88 106 ALA A C 1
ATOM 855 O O . ALA A 1 106 ? 4.168 19.665 -9.419 1.00 91.88 106 ALA A O 1
ATOM 856 N N . ASP A 1 107 ? 4.511 18.569 -11.346 1.00 94.00 107 ASP A N 1
ATOM 857 C CA . ASP A 1 107 ? 3.443 17.584 -11.177 1.00 94.00 107 ASP A CA 1
ATOM 858 C C . ASP A 1 107 ? 4.047 16.275 -10.655 1.00 94.00 107 ASP A C 1
ATOM 860 O O . ASP A 1 107 ? 4.788 15.595 -11.373 1.00 94.00 107 ASP A O 1
ATOM 864 N N . CYS A 1 108 ? 3.710 15.908 -9.415 1.00 94.25 108 CYS A N 1
ATOM 865 C CA . CYS A 1 108 ? 4.226 14.708 -8.757 1.00 94.25 108 CYS A CA 1
ATOM 866 C C . CYS A 1 108 ? 3.850 13.407 -9.486 1.00 94.25 108 CYS A C 1
ATOM 868 O O . CYS A 1 108 ? 4.503 12.390 -9.288 1.00 94.25 108 CYS A O 1
ATOM 870 N N . ARG A 1 109 ? 2.854 13.426 -10.381 1.00 94.25 109 ARG A N 1
ATOM 871 C CA . ARG A 1 109 ? 2.389 12.250 -11.139 1.00 94.25 109 ARG A CA 1
ATOM 872 C C . ARG A 1 109 ? 3.218 11.970 -12.394 1.00 94.25 109 ARG A C 1
ATOM 874 O O . ARG A 1 109 ? 2.870 11.094 -13.181 1.00 94.25 109 ARG A O 1
ATOM 881 N N . LYS A 1 110 ? 4.295 12.727 -12.627 1.00 94.69 110 LYS A N 1
ATOM 882 C CA . LYS A 1 110 ? 5.168 12.567 -13.802 1.00 94.69 110 LYS A CA 1
ATOM 883 C C . LYS A 1 110 ? 6.277 11.537 -13.613 1.00 94.69 110 LYS A C 1
ATOM 885 O O . LYS A 1 110 ? 6.821 11.078 -14.615 1.00 94.69 110 LYS A O 1
ATOM 890 N N . THR A 1 111 ? 6.618 11.178 -12.376 1.00 95.25 111 THR A N 1
ATOM 891 C CA . THR A 1 111 ? 7.591 10.121 -12.069 1.00 95.25 111 THR A CA 1
ATOM 892 C C . THR A 1 111 ? 7.154 9.334 -10.841 1.00 95.25 111 THR A C 1
ATOM 894 O O . THR A 1 111 ? 6.453 9.864 -9.978 1.00 95.25 111 THR A O 1
ATOM 897 N N . LYS A 1 112 ? 7.590 8.073 -10.734 1.00 94.38 112 LYS A N 1
ATOM 898 C CA . LYS A 1 112 ? 7.312 7.260 -9.538 1.00 94.38 112 LYS A CA 1
ATOM 899 C C . LYS A 1 112 ? 7.926 7.890 -8.279 1.00 94.38 112 LYS A C 1
ATOM 901 O O . LYS A 1 112 ? 7.236 7.986 -7.275 1.00 94.38 112 LYS A O 1
ATOM 906 N N . ASP A 1 113 ? 9.175 8.361 -8.335 1.00 95.44 113 ASP A N 1
ATOM 907 C CA . ASP A 1 113 ? 9.872 8.996 -7.202 1.00 95.44 113 ASP A CA 1
ATOM 908 C C . ASP A 1 113 ? 9.144 10.244 -6.688 1.00 95.44 113 ASP A C 1
ATOM 910 O O . ASP A 1 113 ? 8.905 10.363 -5.487 1.00 95.44 113 ASP A O 1
ATOM 914 N N . ALA A 1 114 ? 8.732 11.150 -7.581 1.00 96.62 114 ALA A N 1
ATOM 915 C CA . ALA A 1 114 ? 8.026 12.360 -7.170 1.00 96.62 114 ALA A CA 1
ATOM 916 C C . ALA A 1 114 ? 6.679 12.032 -6.513 1.00 96.62 114 ALA A C 1
ATOM 918 O O . ALA A 1 114 ? 6.294 12.685 -5.541 1.00 96.62 114 ALA A O 1
ATOM 919 N N . TYR A 1 115 ? 5.996 10.990 -6.993 1.00 96.56 115 TYR A N 1
ATOM 920 C CA . TYR A 1 115 ? 4.759 10.535 -6.376 1.00 96.56 115 TYR A CA 1
ATOM 921 C C . TYR A 1 115 ? 4.987 9.852 -5.023 1.00 96.56 115 TYR A C 1
ATOM 923 O O . TYR A 1 115 ? 4.221 10.093 -4.098 1.00 96.56 115 TYR A O 1
ATOM 931 N N . ILE A 1 116 ? 6.055 9.059 -4.862 1.00 95.75 116 ILE A N 1
ATOM 932 C CA . ILE A 1 116 ? 6.422 8.463 -3.562 1.00 95.75 116 ILE A CA 1
ATOM 933 C C . ILE A 1 116 ? 6.679 9.554 -2.525 1.00 95.75 116 ILE A C 1
ATOM 935 O O . ILE A 1 116 ? 6.190 9.444 -1.408 1.00 95.75 116 ILE A O 1
ATOM 939 N N . ARG A 1 117 ? 7.390 10.629 -2.887 1.00 96.62 117 ARG A N 1
ATOM 940 C CA . ARG A 1 117 ? 7.612 11.773 -1.985 1.00 96.62 117 ARG A CA 1
ATOM 941 C C . ARG A 1 117 ? 6.301 12.443 -1.583 1.00 96.62 117 ARG A C 1
ATOM 943 O O . ARG A 1 117 ? 6.116 12.778 -0.423 1.00 96.62 117 ARG A O 1
ATOM 950 N N . HIS A 1 118 ? 5.382 12.617 -2.530 1.00 96.94 118 HIS A N 1
ATOM 951 C CA . HIS A 1 118 ? 4.054 13.147 -2.231 1.00 96.94 118 HIS A CA 1
ATOM 952 C C . HIS A 1 118 ? 3.254 12.219 -1.302 1.00 96.94 118 HIS A C 1
ATOM 954 O O . HIS A 1 118 ? 2.618 12.689 -0.362 1.00 96.94 118 HIS A O 1
ATOM 960 N N . LEU A 1 119 ? 3.317 10.906 -1.536 1.00 97.06 119 LEU A N 1
ATOM 961 C CA . LEU A 1 119 ? 2.681 9.898 -0.693 1.00 97.06 119 LEU A CA 1
ATOM 962 C C . LEU A 1 119 ? 3.261 9.895 0.730 1.00 97.06 119 LEU A C 1
ATOM 964 O O . LEU A 1 119 ? 2.504 9.762 1.688 1.00 97.06 119 LEU A O 1
ATOM 968 N N . ASP A 1 120 ? 4.575 10.081 0.872 1.00 97.50 120 ASP A N 1
ATOM 969 C CA . ASP A 1 120 ? 5.259 10.186 2.167 1.00 97.50 120 ASP A CA 1
ATOM 970 C C . ASP A 1 120 ? 4.747 11.379 2.991 1.00 97.50 120 ASP A C 1
ATOM 972 O O . ASP A 1 120 ? 4.483 11.228 4.182 1.00 97.50 120 ASP A O 1
ATOM 976 N N . GLU A 1 121 ? 4.480 12.529 2.360 1.00 98.06 121 GLU A N 1
ATOM 977 C CA . GLU A 1 121 ? 3.857 13.677 3.039 1.00 98.06 121 GLU A CA 1
ATOM 978 C C . GLU A 1 121 ? 2.429 13.366 3.521 1.00 98.06 121 GLU A C 1
ATOM 980 O O . GLU A 1 121 ? 2.067 13.705 4.648 1.00 98.06 121 GLU A O 1
ATOM 985 N N . ILE A 1 122 ? 1.624 12.647 2.729 1.00 98.12 122 ILE A N 1
ATOM 986 C CA . ILE A 1 122 ? 0.283 12.207 3.160 1.00 98.12 122 ILE A CA 1
ATOM 987 C C . ILE A 1 122 ? 0.391 11.250 4.358 1.00 98.12 122 ILE A C 1
ATOM 989 O O . ILE A 1 122 ? -0.336 11.390 5.344 1.00 98.12 122 ILE A O 1
ATOM 993 N N . VAL A 1 123 ? 1.318 10.288 4.311 1.00 97.62 123 VAL A N 1
ATOM 994 C CA . VAL A 1 123 ? 1.572 9.360 5.426 1.00 97.62 123 VAL A CA 1
ATOM 995 C C . VAL A 1 123 ? 2.038 10.119 6.669 1.00 97.62 123 VAL A C 1
ATOM 997 O O . VAL A 1 123 ? 1.588 9.821 7.779 1.00 97.62 123 VAL A O 1
ATOM 1000 N N . LYS A 1 124 ? 2.890 11.133 6.503 1.00 97.94 124 LYS A N 1
ATOM 1001 C CA . LYS A 1 124 ? 3.313 12.018 7.587 1.00 97.94 124 LYS A CA 1
ATOM 1002 C C . LYS A 1 124 ? 2.114 12.721 8.227 1.00 97.94 124 LYS A C 1
ATOM 1004 O O . LYS A 1 124 ? 2.000 12.694 9.449 1.00 97.94 124 LYS A O 1
ATOM 1009 N N . GLU A 1 125 ? 1.193 13.282 7.444 1.00 97.81 125 GLU A N 1
ATOM 1010 C CA . GLU A 1 125 ? -0.031 13.900 7.977 1.00 97.81 125 GLU A CA 1
ATOM 1011 C C . GLU A 1 125 ? -0.908 12.905 8.756 1.00 97.81 125 GLU A C 1
ATOM 1013 O O . GLU A 1 125 ? -1.466 13.251 9.802 1.00 97.81 125 GLU A O 1
ATOM 1018 N N . MET A 1 126 ? -1.014 11.658 8.286 1.00 96.69 126 MET A N 1
ATOM 1019 C CA . MET A 1 126 ? -1.719 10.590 9.007 1.00 96.69 126 MET A CA 1
ATOM 1020 C C . MET A 1 126 ? -1.064 10.288 10.360 1.00 96.69 126 MET A C 1
ATOM 1022 O O . MET A 1 126 ? -1.757 10.162 11.373 1.00 96.69 126 MET A O 1
ATOM 1026 N N . ILE A 1 127 ? 0.268 10.203 10.395 1.00 96.69 127 ILE A N 1
ATOM 1027 C CA . ILE A 1 127 ? 1.041 9.987 11.626 1.00 96.69 127 ILE A CA 1
ATOM 1028 C C . ILE A 1 127 ? 0.876 11.168 12.586 1.00 96.69 127 ILE A C 1
ATOM 1030 O O . ILE A 1 127 ? 0.666 10.955 13.784 1.00 96.69 127 ILE A O 1
ATOM 1034 N N . ASP A 1 128 ? 0.949 12.397 12.079 1.00 96.38 128 ASP A N 1
ATOM 1035 C CA . ASP A 1 128 ? 0.800 13.609 12.881 1.00 96.38 128 ASP A CA 1
ATOM 1036 C C . ASP A 1 128 ? -0.592 13.676 13.514 1.00 96.38 128 ASP A C 1
ATOM 1038 O O . ASP A 1 128 ? -0.691 13.882 14.722 1.00 96.38 128 ASP A O 1
ATOM 1042 N N . TYR A 1 129 ? -1.656 13.361 12.766 1.00 94.81 129 TYR A N 1
ATOM 1043 C CA . TYR A 1 129 ? -3.007 13.237 13.324 1.00 94.81 129 TYR A CA 1
ATOM 1044 C C . TYR A 1 129 ? -3.064 12.250 14.504 1.00 94.81 129 TYR A C 1
ATOM 1046 O O . TYR A 1 129 ? -3.608 12.575 15.562 1.00 94.81 129 TYR A O 1
ATOM 1054 N N . VAL A 1 130 ? -2.482 11.055 14.353 1.00 94.31 130 VAL A N 1
ATOM 1055 C CA . VAL A 1 130 ? -2.475 10.034 15.415 1.00 94.31 130 VAL A CA 1
ATOM 1056 C C . VAL A 1 130 ? -1.709 10.516 16.654 1.00 94.31 130 VAL A C 1
ATOM 1058 O O . VAL A 1 130 ? -2.114 10.230 17.786 1.00 94.31 130 VAL A O 1
ATOM 1061 N N . ARG A 1 131 ? -0.607 11.252 16.463 1.00 94.12 131 ARG A N 1
ATOM 1062 C CA . ARG A 1 131 ? 0.188 11.832 17.557 1.00 94.12 131 ARG A CA 1
ATOM 1063 C C . ARG A 1 131 ? -0.556 12.955 18.272 1.00 94.12 131 ARG A C 1
ATOM 1065 O O . ARG A 1 131 ? -0.627 12.940 19.499 1.00 94.12 131 ARG A O 1
ATOM 1072 N N . GLU A 1 132 ? -1.145 13.881 17.524 1.00 93.00 132 GLU A N 1
ATOM 1073 C CA . GLU A 1 132 ? -1.905 15.020 18.051 1.00 93.00 132 GLU A CA 1
ATOM 1074 C C . GLU A 1 132 ? -3.151 14.589 18.838 1.00 93.00 132 GLU A C 1
ATOM 1076 O O . GLU A 1 132 ? -3.516 15.233 19.822 1.00 93.00 132 GLU A O 1
ATOM 1081 N N . ASP A 1 133 ? -3.792 13.479 18.459 1.00 84.88 133 ASP A N 1
ATOM 1082 C CA . ASP A 1 133 ? -4.976 12.962 19.156 1.00 84.88 133 ASP A CA 1
ATOM 1083 C C . ASP A 1 133 ? -4.651 12.205 20.463 1.00 84.88 133 ASP A C 1
ATOM 1085 O O . ASP A 1 133 ? -5.532 11.587 21.063 1.00 84.88 133 ASP A O 1
ATOM 1089 N N . ASN A 1 134 ? -3.389 12.219 20.917 1.00 77.19 134 ASN A N 1
ATOM 1090 C CA . ASN A 1 134 ? -2.871 11.353 21.988 1.00 77.19 134 ASN A CA 1
ATOM 1091 C C . ASN A 1 134 ? -3.132 9.855 21.715 1.00 77.19 134 ASN A C 1
ATOM 1093 O O . ASN A 1 134 ? -3.278 9.049 22.636 1.00 77.19 134 ASN A O 1
ATOM 1097 N N . GLY A 1 135 ? -3.230 9.476 20.437 1.00 89.19 135 GLY A N 1
ATOM 1098 C CA . GLY A 1 135 ? -3.530 8.117 19.995 1.00 89.19 135 GLY A CA 1
ATOM 1099 C C . GLY A 1 135 ? -2.294 7.258 19.741 1.00 89.19 135 GLY A C 1
ATOM 1100 O O . GLY A 1 135 ? -2.435 6.048 19.578 1.00 89.19 135 GLY A O 1
ATOM 1101 N N . TRP A 1 136 ? -1.098 7.848 19.716 1.00 94.44 136 TRP A N 1
ATOM 1102 C CA . TRP A 1 136 ? 0.130 7.176 19.282 1.00 94.44 136 TRP A CA 1
ATOM 1103 C C . TRP A 1 136 ? 0.413 5.857 20.012 1.00 94.44 136 TRP A C 1
ATOM 1105 O O . TRP A 1 136 ? 0.505 4.819 19.361 1.00 94.44 136 TRP A O 1
ATOM 1115 N N . GLU A 1 137 ? 0.455 5.869 21.347 1.00 95.38 137 GLU A N 1
ATOM 1116 C CA . GLU A 1 137 ? 0.791 4.692 22.175 1.00 95.38 137 GLU A CA 1
ATOM 1117 C C . GLU A 1 137 ? -0.200 3.524 22.035 1.00 95.38 137 GLU A C 1
ATOM 1119 O O . GLU A 1 137 ? 0.107 2.393 22.393 1.00 95.38 137 GLU A O 1
ATOM 1124 N N . ARG A 1 138 ? -1.401 3.784 21.507 1.00 92.94 138 ARG A N 1
ATOM 1125 C CA . ARG A 1 138 ? -2.470 2.787 21.327 1.00 92.94 138 ARG A CA 1
ATOM 1126 C C . ARG A 1 138 ? -2.753 2.451 19.864 1.00 92.94 138 ARG A C 1
ATOM 1128 O O . ARG A 1 138 ? -3.712 1.736 19.590 1.00 92.94 138 ARG A O 1
ATOM 1135 N N . THR A 1 139 ? -1.968 2.990 18.933 1.00 95.12 139 THR A N 1
ATOM 1136 C CA . THR A 1 139 ? -2.203 2.825 17.497 1.00 95.12 139 THR A CA 1
ATOM 1137 C C . THR A 1 139 ? -1.065 2.053 16.858 1.00 95.12 139 THR A C 1
ATOM 1139 O O . THR A 1 139 ? 0.111 2.372 17.048 1.00 95.12 139 THR A O 1
ATOM 1142 N N . LEU A 1 140 ? -1.443 1.055 16.067 1.00 96.81 140 LEU A N 1
ATOM 1143 C CA . LEU A 1 140 ? -0.573 0.354 15.139 1.00 96.81 140 LEU A CA 1
ATOM 1144 C C . LEU A 1 140 ? -0.942 0.809 13.721 1.00 96.81 140 LEU A C 1
ATOM 1146 O O . LEU A 1 140 ? -2.117 0.928 13.379 1.00 96.81 140 LEU A O 1
ATOM 1150 N N . ILE A 1 141 ? 0.072 1.113 12.923 1.00 97.19 141 ILE A N 1
ATOM 1151 C CA . ILE A 1 141 ? -0.036 1.578 11.544 1.00 97.19 141 ILE A CA 1
ATOM 1152 C C . ILE A 1 141 ? 0.481 0.452 10.656 1.00 97.19 141 ILE A C 1
ATOM 1154 O O . ILE A 1 141 ? 1.625 0.026 10.808 1.00 97.19 141 ILE A O 1
ATOM 1158 N N . VAL A 1 142 ? -0.355 -0.013 9.730 1.00 97.44 142 VAL A N 1
ATOM 1159 C CA . VAL A 1 142 ? 0.027 -0.980 8.695 1.00 97.44 142 VAL A CA 1
ATOM 1160 C C . VAL A 1 142 ? -0.023 -0.274 7.348 1.00 97.44 142 VAL A C 1
ATOM 1162 O O . VAL A 1 142 ? -1.089 0.165 6.924 1.00 97.44 142 VAL A O 1
ATOM 1165 N N . ILE A 1 143 ? 1.121 -0.168 6.679 1.00 97.56 143 ILE A N 1
ATOM 1166 C CA . ILE A 1 143 ? 1.228 0.327 5.304 1.00 97.56 143 ILE A CA 1
ATOM 1167 C C . ILE A 1 143 ? 1.493 -0.884 4.422 1.00 97.56 143 ILE A C 1
ATOM 1169 O O . ILE A 1 143 ? 2.478 -1.589 4.637 1.00 97.56 143 ILE A O 1
ATOM 1173 N N . ALA A 1 144 ? 0.629 -1.137 3.443 1.00 96.06 144 ALA A N 1
ATOM 1174 C CA . ALA A 1 144 ? 0.786 -2.254 2.522 1.00 96.06 144 ALA A CA 1
ATOM 1175 C C . ALA A 1 144 ? 0.461 -1.851 1.078 1.00 96.06 144 ALA A C 1
ATOM 1177 O O . ALA A 1 144 ? -0.366 -0.966 0.864 1.00 96.06 144 ALA A O 1
ATOM 1178 N N . SER A 1 145 ? 1.095 -2.514 0.106 1.00 94.81 145 SER A N 1
ATOM 1179 C CA . SER A 1 145 ? 0.708 -2.450 -1.309 1.00 94.81 145 SER A CA 1
ATOM 1180 C C . SER A 1 145 ? 0.148 -3.790 -1.782 1.00 94.81 145 SER A C 1
ATOM 1182 O O . SER A 1 145 ? 0.530 -4.852 -1.288 1.00 94.81 145 SER A O 1
ATOM 1184 N N . ASP A 1 146 ? -0.769 -3.738 -2.738 1.00 91.00 146 ASP A N 1
ATOM 1185 C CA . ASP A 1 146 ? -1.412 -4.895 -3.363 1.00 91.00 146 ASP A CA 1
ATOM 1186 C C . ASP A 1 146 ? -0.564 -5.530 -4.473 1.00 91.00 146 ASP A C 1
ATOM 1188 O O . ASP A 1 146 ? -0.630 -6.739 -4.697 1.00 91.00 146 ASP A O 1
ATOM 1192 N N . HIS A 1 147 ? 0.291 -4.744 -5.124 1.00 93.50 147 HIS A N 1
ATOM 1193 C CA . HIS A 1 147 ? 1.277 -5.232 -6.087 1.00 93.50 147 HIS A CA 1
ATOM 1194 C C . HIS A 1 147 ? 2.516 -4.323 -6.161 1.00 93.50 147 HIS A C 1
ATOM 1196 O O . HIS A 1 147 ? 2.633 -3.314 -5.456 1.00 93.50 147 HIS A O 1
ATOM 1202 N N . GLY A 1 148 ? 3.475 -4.725 -7.000 1.00 93.94 148 GLY A N 1
ATOM 1203 C CA . GLY A 1 148 ? 4.572 -3.883 -7.476 1.00 93.94 148 GLY A CA 1
ATOM 1204 C C . GLY A 1 148 ? 4.339 -3.429 -8.920 1.00 93.94 148 GLY A C 1
ATOM 1205 O O . GLY A 1 148 ? 3.267 -3.634 -9.484 1.00 93.94 148 GLY A O 1
ATOM 1206 N N . TYR A 1 149 ? 5.369 -2.871 -9.558 1.00 94.88 149 TYR A N 1
ATOM 1207 C CA . TYR A 1 149 ? 5.326 -2.471 -10.971 1.00 94.88 149 TYR A CA 1
ATOM 1208 C C . TYR A 1 149 ? 6.506 -3.038 -11.749 1.00 94.88 149 TYR A C 1
ATOM 1210 O O . TYR A 1 149 ? 7.555 -3.351 -11.180 1.00 94.88 149 TYR A O 1
ATOM 1218 N N . HIS A 1 150 ? 6.354 -3.132 -13.069 1.00 95.94 150 HIS A N 1
ATOM 1219 C CA . HIS A 1 150 ? 7.442 -3.552 -13.939 1.00 95.94 150 HIS A CA 1
ATOM 1220 C C . HIS A 1 150 ? 8.462 -2.430 -14.127 1.00 95.94 150 HIS A C 1
ATOM 1222 O O . HIS A 1 150 ? 8.158 -1.402 -14.718 1.00 95.94 150 HIS A O 1
ATOM 1228 N N . ALA A 1 151 ? 9.701 -2.634 -13.688 1.00 94.38 151 ALA A N 1
ATOM 1229 C CA . ALA A 1 151 ? 10.786 -1.678 -13.894 1.00 94.38 151 ALA A CA 1
ATOM 1230 C C . ALA A 1 151 ? 12.077 -2.408 -14.267 1.00 94.38 151 ALA A C 1
ATOM 1232 O O . ALA A 1 151 ? 12.453 -3.396 -13.635 1.00 94.38 151 ALA A O 1
ATOM 1233 N N . GLY A 1 152 ? 12.741 -1.939 -15.326 1.00 94.50 152 GLY A N 1
ATOM 1234 C CA . GLY A 1 152 ? 14.007 -2.511 -15.789 1.00 94.50 152 GLY A CA 1
ATOM 1235 C C . GLY A 1 152 ? 13.954 -3.998 -16.170 1.00 94.50 152 GLY A C 1
ATOM 1236 O O . GLY A 1 152 ? 14.966 -4.694 -16.093 1.00 94.50 152 GLY A O 1
ATOM 1237 N N . CYS A 1 153 ? 12.780 -4.503 -16.549 1.00 96.56 153 CYS A N 1
ATOM 1238 C CA . CYS A 1 153 ? 12.544 -5.916 -16.826 1.00 96.56 153 CYS A CA 1
ATOM 1239 C C . CYS A 1 153 ? 12.079 -6.166 -18.270 1.00 96.56 153 CYS A C 1
ATOM 1241 O O . CYS A 1 153 ? 11.765 -5.233 -19.014 1.00 96.56 153 CYS A O 1
ATOM 1243 N N . THR A 1 154 ? 11.989 -7.440 -18.652 1.00 97.00 154 THR A N 1
ATOM 1244 C CA . THR A 1 154 ? 11.512 -7.893 -19.970 1.00 97.00 154 THR A CA 1
ATOM 1245 C C . THR A 1 154 ? 10.136 -7.329 -20.334 1.00 97.00 154 THR A C 1
ATOM 1247 O O . THR A 1 154 ? 9.933 -6.886 -21.464 1.00 97.00 154 THR A O 1
ATOM 1250 N N . VAL A 1 155 ? 9.203 -7.264 -19.380 1.00 96.69 155 VAL A N 1
ATOM 1251 C CA . VAL A 1 155 ? 7.860 -6.704 -19.610 1.00 96.69 155 VAL A CA 1
ATOM 1252 C C . VAL A 1 155 ? 7.915 -5.193 -19.818 1.00 96.69 155 VAL A C 1
ATOM 1254 O O . VAL A 1 155 ? 7.298 -4.685 -20.753 1.00 96.69 155 VAL A O 1
ATOM 1257 N N . ALA A 1 156 ? 8.695 -4.469 -19.010 1.00 95.88 156 ALA A N 1
ATOM 1258 C CA . ALA A 1 156 ? 8.886 -3.031 -19.191 1.00 95.88 156 ALA A CA 1
ATOM 1259 C C . ALA A 1 156 ? 9.487 -2.717 -20.572 1.00 95.88 156 ALA A C 1
ATOM 1261 O O . ALA A 1 156 ? 8.989 -1.837 -21.276 1.00 95.88 156 ALA A O 1
ATOM 1262 N N . LYS A 1 157 ? 10.496 -3.485 -21.006 1.00 96.50 157 LYS A N 1
ATOM 1263 C CA . LYS A 1 157 ? 11.073 -3.382 -22.355 1.00 96.50 157 LYS A CA 1
ATOM 1264 C C . LYS A 1 157 ? 10.026 -3.626 -23.443 1.00 96.50 157 LYS A C 1
ATOM 1266 O O . LYS A 1 157 ? 9.921 -2.819 -24.362 1.00 96.50 157 LYS A O 1
ATOM 1271 N N . ALA A 1 158 ? 9.216 -4.679 -23.323 1.00 95.50 158 ALA A N 1
ATOM 1272 C CA . ALA A 1 158 ? 8.140 -4.976 -24.275 1.00 95.50 158 ALA A CA 1
ATOM 1273 C C . ALA A 1 158 ? 7.066 -3.871 -24.335 1.00 95.50 158 ALA A C 1
ATOM 1275 O O . ALA A 1 158 ? 6.422 -3.682 -25.364 1.00 95.50 158 ALA A O 1
ATOM 1276 N N . LYS A 1 159 ? 6.894 -3.110 -23.247 1.00 94.50 159 LYS A N 1
ATOM 1277 C CA . LYS A 1 159 ? 6.025 -1.925 -23.173 1.00 94.50 159 LYS A CA 1
ATOM 1278 C C . LYS A 1 159 ? 6.689 -0.632 -23.667 1.00 94.50 159 LYS A C 1
ATOM 1280 O O . LYS A 1 159 ? 6.054 0.416 -23.617 1.00 94.50 159 LYS A O 1
ATOM 1285 N N . GLY A 1 160 ? 7.923 -0.700 -24.170 1.00 93.94 160 GLY A N 1
ATOM 1286 C CA . GLY A 1 160 ? 8.623 0.429 -24.785 1.00 93.94 160 GLY A CA 1
ATOM 1287 C C . GLY A 1 160 ? 9.634 1.136 -23.883 1.00 93.94 160 GLY A C 1
ATOM 1288 O O . GLY A 1 160 ? 10.120 2.201 -24.258 1.00 93.94 160 GLY A O 1
ATOM 1289 N N . ALA A 1 161 ? 9.984 0.573 -22.721 1.00 94.88 161 ALA A N 1
ATOM 1290 C CA . ALA A 1 161 ? 11.070 1.116 -21.910 1.00 94.88 161 ALA A CA 1
ATOM 1291 C C . ALA A 1 161 ? 12.377 1.170 -22.720 1.00 94.88 161 ALA A C 1
ATOM 1293 O O . ALA A 1 161 ? 12.778 0.193 -23.356 1.00 94.88 161 ALA A O 1
ATOM 1294 N N . THR A 1 162 ? 13.065 2.308 -22.658 1.00 93.94 162 THR A N 1
ATOM 1295 C CA . THR A 1 162 ? 14.375 2.528 -23.298 1.00 93.94 162 THR A CA 1
ATOM 1296 C C . THR A 1 162 ? 15.534 2.479 -22.304 1.00 93.94 162 THR A C 1
ATOM 1298 O O . THR A 1 162 ? 16.693 2.470 -22.708 1.00 93.94 162 THR A O 1
ATOM 1301 N N . SER A 1 163 ? 15.238 2.426 -21.004 1.00 95.38 163 SER A N 1
ATOM 1302 C CA . SER A 1 163 ? 16.219 2.290 -19.928 1.00 95.38 163 SER A CA 1
ATOM 1303 C C . SER A 1 163 ? 15.603 1.598 -18.710 1.00 95.38 163 SER A C 1
ATOM 1305 O O . SER A 1 163 ? 14.380 1.469 -18.609 1.00 95.38 163 SER A O 1
ATOM 1307 N N . ALA A 1 164 ? 16.444 1.220 -17.742 1.00 95.00 164 ALA A N 1
ATOM 1308 C CA . ALA A 1 164 ? 15.988 0.687 -16.457 1.00 95.00 1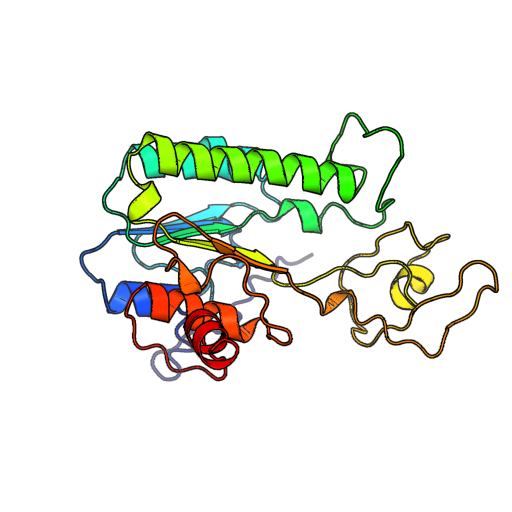64 ALA A CA 1
ATOM 1309 C C . ALA A 1 164 ? 15.202 1.711 -15.616 1.00 95.00 164 ALA A C 1
ATOM 1311 O O . ALA A 1 164 ? 14.447 1.329 -14.726 1.00 95.00 164 ALA A O 1
ATOM 1312 N N . ASN A 1 165 ? 15.338 3.003 -15.926 1.00 95.00 165 ASN A N 1
ATOM 1313 C CA . ASN A 1 165 ? 1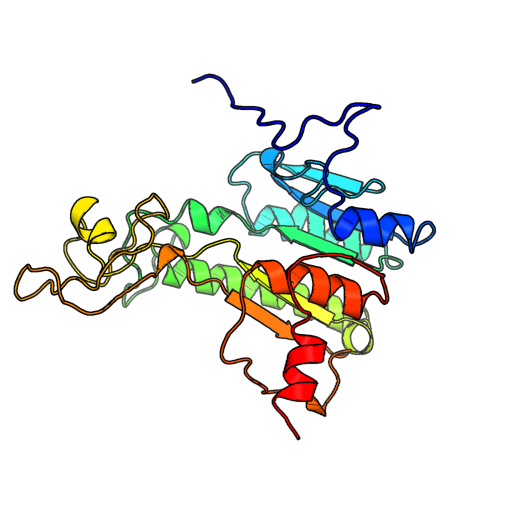4.636 4.097 -15.266 1.00 95.00 165 ASN A CA 1
ATOM 1314 C C . ASN A 1 165 ? 13.212 4.304 -15.810 1.00 95.00 165 ASN A C 1
ATOM 1316 O O . ASN A 1 165 ? 12.696 5.409 -15.744 1.00 95.00 165 ASN A O 1
ATOM 1320 N N . PHE A 1 166 ? 12.579 3.297 -16.405 1.00 92.94 166 PHE A N 1
ATOM 1321 C CA . PHE A 1 166 ? 11.231 3.429 -16.950 1.00 92.94 166 PHE A CA 1
ATOM 1322 C C . PHE A 1 166 ? 10.319 2.367 -16.349 1.00 92.94 166 PHE A C 1
ATOM 1324 O O . PHE A 1 166 ? 10.607 1.168 -16.419 1.00 92.94 166 PHE A O 1
ATOM 1331 N N . CYS A 1 167 ? 9.222 2.827 -15.758 1.00 90.12 167 CYS A N 1
ATOM 1332 C CA . CYS A 1 167 ? 8.213 1.979 -15.155 1.00 90.12 167 CYS A CA 1
ATOM 1333 C C . CYS A 1 167 ? 7.129 1.655 -16.186 1.00 90.12 167 CYS A C 1
ATOM 1335 O O . CYS A 1 167 ? 6.560 2.546 -16.816 1.00 90.12 167 CYS A O 1
ATOM 1337 N N . ALA A 1 168 ? 6.801 0.380 -16.317 1.00 90.81 168 ALA A N 1
ATOM 1338 C CA . ALA A 1 168 ? 5.550 -0.086 -16.882 1.00 90.81 168 ALA A CA 1
ATOM 1339 C C . ALA A 1 168 ? 4.622 -0.506 -15.740 1.00 90.81 168 ALA A C 1
ATOM 1341 O O . ALA A 1 168 ? 5.083 -0.779 -14.636 1.00 90.81 168 ALA A O 1
ATOM 1342 N N . ASP A 1 169 ? 3.324 -0.521 -16.021 1.00 90.56 169 ASP A N 1
ATOM 1343 C CA . ASP A 1 169 ? 2.277 -0.941 -15.090 1.00 90.56 169 ASP A CA 1
ATOM 1344 C C . ASP A 1 169 ? 2.488 -2.402 -14.592 1.00 90.56 169 ASP A C 1
ATOM 1346 O O . ASP A 1 169 ? 3.566 -2.980 -14.740 1.00 90.56 169 ASP A O 1
ATOM 1350 N N . HIS A 1 170 ? 1.476 -3.060 -14.036 1.00 93.25 170 HIS A N 1
ATOM 1351 C CA . HIS A 1 170 ? 1.570 -4.415 -13.484 1.00 93.25 170 HIS A CA 1
ATOM 1352 C C . HIS A 1 170 ? 0.896 -5.535 -14.320 1.00 93.25 170 HIS A C 1
ATOM 1354 O O . HIS A 1 170 ? 0.385 -6.487 -13.731 1.00 93.25 170 HIS A O 1
ATOM 1360 N N . PRO A 1 171 ? 0.865 -5.519 -15.676 1.00 93.00 171 PRO A N 1
ATOM 1361 C CA . PRO A 1 171 ? 0.258 -6.617 -16.423 1.00 93.00 171 PRO A CA 1
ATOM 1362 C C . PRO A 1 171 ? 1.095 -7.900 -16.350 1.00 93.00 171 PRO A C 1
ATOM 1364 O O . PRO A 1 171 ? 2.311 -7.869 -16.150 1.00 93.00 171 PRO A O 1
ATOM 1367 N N . ALA A 1 172 ? 0.446 -9.035 -16.610 1.00 92.75 172 ALA A N 1
ATOM 1368 C CA . ALA A 1 172 ? 1.138 -10.293 -16.865 1.00 92.75 172 ALA A CA 1
ATOM 1369 C C . ALA A 1 172 ? 2.092 -10.177 -18.082 1.00 92.75 172 ALA A C 1
ATOM 1371 O O . ALA A 1 172 ? 1.816 -9.400 -19.006 1.00 92.75 172 ALA A O 1
ATOM 1372 N N . PRO A 1 173 ? 3.176 -10.975 -18.136 1.00 93.50 173 PRO A N 1
ATOM 1373 C CA . PRO A 1 173 ? 3.599 -11.982 -17.153 1.00 93.50 173 PRO A CA 1
ATOM 1374 C C . PRO A 1 173 ? 4.250 -11.387 -15.890 1.00 93.50 173 PRO A C 1
ATOM 1376 O O . PRO A 1 173 ? 4.832 -10.305 -15.920 1.00 93.50 173 PRO A O 1
ATOM 1379 N N . TYR A 1 174 ? 4.163 -12.110 -14.769 1.00 92.94 174 TYR A N 1
ATOM 1380 C CA . TYR A 1 174 ? 4.671 -11.658 -13.462 1.00 92.94 174 TYR A CA 1
ATOM 1381 C C . TYR A 1 174 ? 6.067 -12.204 -13.116 1.00 92.94 174 TYR A C 1
ATOM 1383 O O . TYR A 1 174 ? 6.729 -11.690 -12.216 1.00 92.94 174 TYR A O 1
ATOM 1391 N N . ASP A 1 175 ? 6.525 -13.229 -13.829 1.00 94.00 175 ASP A N 1
ATOM 1392 C CA . ASP A 1 175 ? 7.828 -13.895 -13.727 1.00 94.00 175 ASP A CA 1
ATOM 1393 C C . ASP A 1 175 ? 8.881 -13.263 -14.657 1.00 94.00 175 ASP A C 1
ATOM 1395 O O . ASP A 1 175 ? 9.692 -13.930 -15.301 1.00 94.00 175 ASP A O 1
ATOM 1399 N N . CYS A 1 176 ? 8.866 -11.932 -14.739 1.00 95.69 176 CYS A N 1
ATOM 1400 C CA . CYS A 1 176 ? 9.752 -11.168 -15.606 1.00 95.69 176 CYS A CA 1
ATOM 1401 C C . CYS A 1 176 ? 11.227 -11.265 -15.179 1.00 95.69 176 CYS A C 1
ATOM 1403 O O . CYS A 1 176 ? 11.557 -11.423 -13.998 1.00 95.69 176 CYS A O 1
ATOM 1405 N N . ARG A 1 177 ? 12.137 -11.099 -16.145 1.00 97.50 177 ARG A N 1
ATOM 1406 C CA . ARG A 1 177 ? 13.591 -11.085 -15.919 1.00 97.50 177 ARG A CA 1
ATOM 1407 C C . ARG A 1 177 ? 14.164 -9.688 -16.057 1.00 97.50 177 ARG A C 1
ATOM 1409 O O . ARG A 1 177 ? 13.568 -8.837 -16.713 1.00 97.50 177 ARG A O 1
ATOM 1416 N N . VAL A 1 178 ? 15.316 -9.446 -15.442 1.00 97.62 178 VAL A N 1
ATOM 1417 C CA . VAL A 1 178 ? 16.052 -8.187 -15.604 1.00 97.62 178 VAL A CA 1
ATOM 1418 C C . VAL A 1 178 ? 16.479 -8.040 -17.067 1.00 97.62 178 VAL A C 1
ATOM 1420 O O . VAL A 1 178 ? 17.007 -8.987 -17.658 1.00 97.62 178 VAL A O 1
ATOM 1423 N N . TRP A 1 179 ? 16.249 -6.858 -17.639 1.00 98.06 179 TRP A N 1
ATOM 1424 C CA . TRP A 1 179 ? 16.692 -6.504 -18.985 1.00 98.06 179 TRP A CA 1
ATOM 1425 C C . TRP A 1 179 ? 17.999 -5.714 -18.920 1.00 98.06 179 TRP A C 1
ATOM 1427 O O . TRP A 1 179 ? 18.088 -4.699 -18.228 1.00 98.06 179 TRP A O 1
ATOM 1437 N N . ASP A 1 180 ? 19.006 -6.158 -19.665 1.00 97.94 180 ASP A N 1
ATOM 1438 C CA . ASP A 1 180 ? 20.232 -5.402 -19.883 1.00 97.94 180 ASP A CA 1
ATOM 1439 C C . ASP A 1 180 ? 20.005 -4.428 -21.045 1.00 97.94 180 ASP A C 1
ATOM 1441 O O . ASP A 1 180 ? 20.004 -4.810 -22.215 1.00 97.94 180 ASP A O 1
ATOM 1445 N N . PHE A 1 181 ? 19.778 -3.155 -20.716 1.00 96.88 181 PHE A N 1
ATOM 1446 C CA . PHE A 1 181 ? 19.534 -2.109 -21.713 1.00 96.88 181 PHE A CA 1
ATOM 1447 C C . PHE A 1 181 ? 20.783 -1.718 -22.505 1.00 96.88 181 PHE A C 1
ATOM 1449 O O . PHE A 1 181 ? 20.640 -1.171 -23.593 1.00 96.88 181 PHE A O 1
ATOM 1456 N N . GLN A 1 182 ? 21.989 -1.980 -21.990 1.00 96.94 182 GLN A N 1
ATOM 1457 C CA . GLN A 1 182 ? 23.230 -1.655 -22.697 1.00 96.94 182 GLN A CA 1
ATOM 1458 C C . GLN A 1 182 ? 23.540 -2.700 -23.766 1.00 96.94 182 GLN A C 1
ATOM 1460 O O . GLN A 1 182 ? 23.887 -2.346 -24.889 1.00 96.94 182 GLN A O 1
ATOM 1465 N N . ALA A 1 183 ? 23.382 -3.982 -23.428 1.00 97.62 183 ALA A N 1
ATOM 1466 C CA . ALA A 1 183 ? 23.557 -5.089 -24.367 1.00 97.62 183 ALA A CA 1
ATOM 1467 C C . ALA A 1 183 ? 22.275 -5.444 -25.149 1.00 97.62 183 ALA A C 1
ATOM 1469 O O . ALA A 1 183 ? 22.288 -6.400 -25.921 1.00 97.62 183 ALA A O 1
ATOM 1470 N N . ASP A 1 184 ? 21.186 -4.705 -24.913 1.00 97.19 184 ASP A N 1
ATOM 1471 C CA . ASP A 1 184 ? 19.837 -4.902 -25.462 1.00 97.19 184 ASP A CA 1
ATOM 1472 C C . ASP A 1 184 ? 19.371 -6.366 -25.448 1.00 97.19 184 ASP A C 1
ATOM 1474 O O . ASP A 1 184 ? 18.947 -6.927 -26.459 1.00 97.19 184 ASP A O 1
ATOM 1478 N N . ARG A 1 185 ? 19.471 -7.011 -24.280 1.00 97.75 185 ARG A N 1
ATOM 1479 C CA . ARG A 1 185 ? 19.109 -8.425 -24.120 1.00 97.75 185 ARG A CA 1
ATOM 1480 C C . ARG A 1 185 ? 18.536 -8.749 -22.749 1.00 97.75 185 ARG A C 1
ATOM 1482 O O . ARG A 1 185 ? 18.836 -8.109 -21.744 1.00 97.75 185 ARG A O 1
ATOM 1489 N N . GLU A 1 186 ? 17.760 -9.822 -22.705 1.00 97.50 186 GLU A N 1
ATOM 1490 C CA . GLU A 1 186 ? 17.313 -10.441 -21.461 1.00 97.50 186 GLU A CA 1
ATOM 1491 C C . GLU A 1 186 ? 18.491 -11.078 -20.706 1.00 97.50 186 GLU A C 1
ATOM 1493 O O . GLU A 1 186 ? 19.395 -11.669 -21.302 1.00 97.50 186 GLU A O 1
ATOM 1498 N N . THR A 1 187 ? 18.472 -10.969 -19.377 1.00 97.69 187 THR A N 1
ATOM 1499 C CA . THR A 1 187 ? 19.419 -11.660 -18.493 1.00 97.69 187 THR A CA 1
ATOM 1500 C C . THR A 1 187 ? 18.781 -12.900 -17.867 1.00 97.69 187 THR A C 1
ATOM 1502 O O . THR A 1 187 ? 17.564 -13.054 -17.838 1.00 97.69 187 THR A O 1
ATOM 1505 N N . ASN A 1 188 ? 19.593 -13.765 -17.256 1.00 96.56 188 ASN A N 1
ATOM 1506 C CA . ASN A 1 188 ? 19.073 -14.912 -16.508 1.00 96.56 188 ASN A CA 1
ATOM 1507 C C . ASN A 1 188 ? 18.570 -14.566 -15.092 1.00 96.56 188 ASN A C 1
ATOM 1509 O O . ASN A 1 188 ? 18.168 -15.471 -14.365 1.00 96.56 188 ASN A O 1
ATOM 1513 N N . ILE A 1 189 ? 18.583 -13.290 -14.695 1.00 97.62 189 ILE A N 1
ATOM 1514 C CA . ILE A 1 189 ? 18.245 -12.860 -13.337 1.00 97.62 189 ILE A CA 1
ATOM 1515 C C . ILE A 1 189 ? 16.732 -12.609 -13.246 1.00 97.62 189 ILE A C 1
ATOM 1517 O O . ILE A 1 189 ? 16.218 -11.762 -13.984 1.00 97.62 189 ILE A O 1
ATOM 1521 N N . PRO A 1 190 ? 15.999 -13.293 -12.348 1.00 96.50 190 PRO A N 1
ATOM 1522 C CA . PRO A 1 190 ? 14.587 -13.009 -12.133 1.00 96.50 190 PRO A CA 1
ATOM 1523 C C . PRO A 1 190 ? 14.417 -11.618 -11.511 1.00 96.50 190 PRO A C 1
ATOM 1525 O O . PRO A 1 190 ? 15.062 -11.275 -10.521 1.00 96.50 190 PRO A O 1
ATOM 1528 N N . SER A 1 191 ? 13.528 -10.813 -12.088 1.00 94.50 191 SER A N 1
ATOM 1529 C CA . SER A 1 191 ? 13.142 -9.516 -11.533 1.00 94.50 191 SER A CA 1
ATOM 1530 C C . SER A 1 191 ? 11.941 -9.688 -10.603 1.00 94.50 191 SER A C 1
ATOM 1532 O O . SER A 1 191 ? 12.004 -9.300 -9.431 1.00 94.50 191 SER A O 1
ATO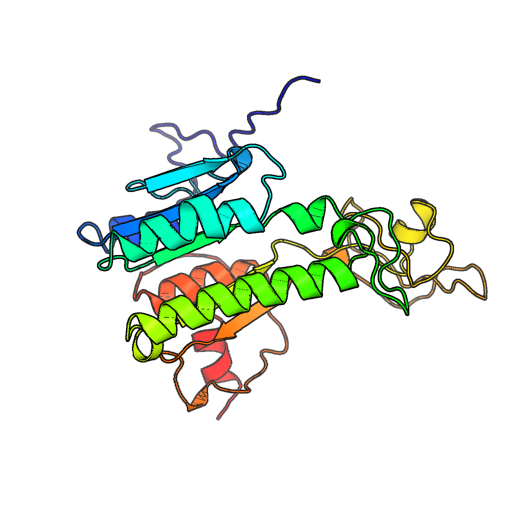M 1534 N N . ASN A 1 192 ? 10.874 -10.328 -11.103 1.00 93.88 192 ASN A N 1
ATOM 1535 C CA . ASN A 1 192 ? 9.600 -10.523 -10.398 1.00 93.88 192 ASN A CA 1
ATOM 1536 C C . ASN A 1 192 ? 9.029 -9.218 -9.810 1.00 93.88 192 ASN A C 1
ATOM 1538 O O . ASN A 1 192 ? 8.329 -9.245 -8.802 1.00 93.88 192 ASN A O 1
ATOM 1542 N N . CYS A 1 193 ? 9.373 -8.063 -10.384 1.00 92.81 193 CYS A N 1
ATOM 1543 C CA . CYS A 1 193 ? 9.151 -6.753 -9.770 1.00 92.81 193 CYS A CA 1
ATOM 1544 C C . CYS A 1 193 ? 7.670 -6.445 -9.515 1.00 92.81 193 CYS A C 1
ATOM 1546 O O . CYS A 1 193 ? 7.344 -5.950 -8.442 1.00 92.81 193 CYS A O 1
ATOM 1548 N N . ALA A 1 194 ? 6.767 -6.845 -10.416 1.00 93.50 194 ALA A N 1
ATOM 1549 C CA . ALA A 1 194 ? 5.326 -6.683 -10.211 1.00 93.50 194 ALA A CA 1
ATOM 1550 C C . ALA A 1 194 ? 4.751 -7.534 -9.056 1.00 93.50 194 ALA A C 1
ATOM 1552 O O . ALA A 1 194 ? 3.670 -7.235 -8.561 1.00 93.50 194 ALA A O 1
ATOM 1553 N N . ARG A 1 195 ? 5.469 -8.573 -8.596 1.00 91.50 195 ARG A N 1
ATOM 1554 C CA . ARG A 1 195 ? 5.060 -9.435 -7.468 1.00 91.50 195 ARG A CA 1
ATOM 1555 C C . ARG A 1 195 ? 5.539 -8.923 -6.111 1.00 91.50 195 ARG A C 1
ATOM 1557 O O . ARG A 1 195 ? 5.107 -9.445 -5.091 1.00 91.50 195 ARG A O 1
ATOM 1564 N N . ARG A 1 196 ? 6.474 -7.969 -6.089 1.00 90.19 196 ARG A N 1
ATOM 1565 C CA . ARG A 1 196 ? 7.054 -7.452 -4.846 1.00 90.19 196 ARG A CA 1
ATOM 1566 C C . ARG A 1 196 ? 6.133 -6.385 -4.278 1.00 90.19 196 ARG A C 1
ATOM 1568 O O . ARG A 1 196 ? 6.010 -5.310 -4.858 1.00 90.19 196 ARG A O 1
ATOM 1575 N N . THR A 1 197 ? 5.512 -6.691 -3.151 1.00 92.62 197 THR A N 1
ATOM 1576 C CA . THR A 1 197 ? 4.670 -5.759 -2.406 1.00 92.62 197 THR A CA 1
ATOM 1577 C C . THR A 1 197 ? 5.456 -5.106 -1.277 1.00 92.62 197 THR A C 1
ATOM 1579 O O . THR A 1 197 ? 6.539 -5.552 -0.895 1.00 92.62 197 THR A O 1
ATOM 1582 N N . THR A 1 198 ? 4.919 -4.011 -0.752 1.00 93.75 198 THR A N 1
ATOM 1583 C CA . THR A 1 198 ? 5.413 -3.389 0.478 1.00 93.75 198 THR A CA 1
ATOM 1584 C C . THR A 1 198 ? 4.534 -3.816 1.642 1.00 93.75 198 THR A C 1
ATOM 1586 O O . THR A 1 198 ? 3.316 -3.868 1.501 1.00 93.75 198 THR A O 1
ATOM 1589 N N . CYS A 1 199 ? 5.142 -4.091 2.794 1.00 95.69 199 CYS A N 1
ATOM 1590 C CA . CYS A 1 199 ? 4.448 -4.186 4.070 1.00 95.69 199 CYS A CA 1
ATOM 1591 C C . CYS A 1 199 ? 5.330 -3.584 5.166 1.00 95.69 199 CYS A C 1
ATOM 1593 O O . CYS A 1 199 ? 6.466 -4.011 5.367 1.00 95.69 199 CYS A O 1
ATOM 1595 N N . ILE A 1 200 ? 4.812 -2.575 5.859 1.00 96.44 200 ILE A N 1
ATOM 1596 C CA . ILE A 1 200 ? 5.458 -1.917 6.991 1.00 96.44 200 ILE A CA 1
ATOM 1597 C C . ILE A 1 200 ? 4.452 -1.908 8.132 1.00 96.44 200 ILE A C 1
ATOM 1599 O O . ILE A 1 200 ? 3.331 -1.427 7.972 1.00 96.44 200 ILE A O 1
ATOM 1603 N N . ILE A 1 201 ? 4.869 -2.409 9.292 1.00 96.94 201 ILE A N 1
ATOM 1604 C CA . ILE A 1 201 ? 4.094 -2.336 10.526 1.00 96.94 201 ILE A CA 1
ATOM 1605 C C . ILE A 1 201 ? 4.844 -1.430 11.501 1.00 96.94 201 ILE A C 1
ATOM 1607 O O . ILE A 1 201 ? 6.022 -1.640 11.776 1.00 96.94 201 ILE A O 1
ATOM 1611 N N . SER A 1 202 ? 4.172 -0.394 11.992 1.00 96.00 202 SER A N 1
ATOM 1612 C CA . SER A 1 202 ? 4.742 0.636 12.864 1.00 96.00 202 SER A CA 1
ATOM 1613 C C . SER A 1 202 ? 3.685 1.167 13.841 1.00 96.00 202 SER A C 1
ATOM 1615 O O . SER A 1 202 ? 2.594 0.615 13.941 1.00 96.00 202 SER A O 1
ATOM 1617 N N . GLY A 1 203 ? 3.988 2.236 14.573 1.00 95.81 203 GLY A N 1
ATOM 1618 C CA . GLY A 1 203 ? 3.086 2.870 15.540 1.00 95.81 203 GLY A CA 1
ATOM 1619 C C . GLY A 1 203 ? 3.547 2.717 16.989 1.00 95.81 203 GLY A C 1
ATOM 1620 O O . GLY A 1 203 ? 4.425 1.910 17.297 1.00 95.81 203 GLY A O 1
ATOM 1621 N N . GLY A 1 204 ? 2.971 3.511 17.893 1.00 95.81 204 GLY A N 1
ATOM 1622 C CA . GLY A 1 204 ? 3.342 3.485 19.312 1.00 95.81 204 GLY A CA 1
ATOM 1623 C C . GLY A 1 204 ? 2.931 2.188 20.008 1.00 95.81 204 GLY A C 1
ATOM 1624 O O . GLY A 1 204 ? 3.655 1.721 20.882 1.00 95.81 204 GLY A O 1
ATOM 1625 N N . ALA A 1 205 ? 1.852 1.547 19.543 1.00 95.25 205 ALA A N 1
ATOM 1626 C CA . ALA A 1 205 ? 1.416 0.247 20.054 1.00 95.25 205 ALA A CA 1
ATOM 1627 C C . ALA A 1 205 ? 2.293 -0.932 19.593 1.00 95.25 205 ALA A C 1
ATOM 1629 O O . ALA A 1 205 ? 2.089 -2.054 20.057 1.00 95.25 205 ALA A O 1
ATOM 1630 N N . LEU A 1 206 ? 3.256 -0.717 18.684 1.00 95.75 206 LEU A N 1
ATOM 1631 C CA . LEU A 1 206 ? 4.181 -1.773 18.284 1.00 95.75 206 LEU A CA 1
ATOM 1632 C C . LEU A 1 206 ? 5.140 -2.092 19.439 1.00 95.75 206 LEU A C 1
ATOM 1634 O O . LEU A 1 206 ? 5.870 -1.209 19.919 1.00 95.75 206 LEU A O 1
ATOM 1638 N N . ALA A 1 207 ? 5.152 -3.367 19.833 1.00 93.06 207 ALA A N 1
ATOM 1639 C CA . ALA A 1 207 ? 5.995 -3.885 20.900 1.00 93.06 207 ALA A CA 1
ATOM 1640 C C . ALA A 1 207 ? 7.479 -3.521 20.660 1.00 93.06 207 ALA A C 1
ATOM 1642 O O . ALA A 1 207 ? 7.955 -3.647 19.525 1.00 93.06 207 ALA A O 1
ATOM 1643 N N . PRO A 1 208 ? 8.213 -3.028 21.679 1.00 93.50 208 PRO A N 1
ATOM 1644 C CA . PRO A 1 208 ? 9.592 -2.563 21.523 1.00 93.50 208 PRO A CA 1
ATOM 1645 C C . PRO A 1 208 ? 10.534 -3.575 20.861 1.00 93.50 208 PRO A C 1
ATOM 1647 O O . PRO A 1 208 ? 11.357 -3.184 20.038 1.00 93.50 208 PRO A O 1
ATOM 1650 N N . GLU A 1 209 ? 10.377 -4.858 21.177 1.00 92.62 209 GLU A N 1
ATOM 1651 C CA . GLU A 1 209 ? 11.159 -5.978 20.649 1.00 92.62 209 GLU A CA 1
ATOM 1652 C C . GLU A 1 209 ? 10.967 -6.227 19.145 1.00 92.62 209 GLU A C 1
ATOM 1654 O O . GLU A 1 209 ? 11.806 -6.866 18.519 1.00 92.62 209 GLU A O 1
ATOM 1659 N N . LEU A 1 210 ? 9.895 -5.702 18.541 1.00 93.81 210 LEU A N 1
ATOM 1660 C CA . LEU A 1 210 ? 9.624 -5.844 17.106 1.00 93.81 210 LEU A CA 1
ATOM 1661 C C . LEU A 1 210 ? 10.200 -4.691 16.274 1.00 93.81 210 LEU A C 1
ATOM 1663 O O . LEU A 1 210 ? 10.172 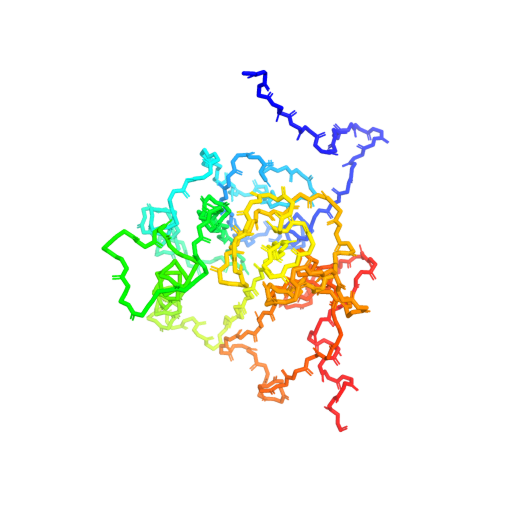-4.726 15.042 1.00 93.81 210 LEU A O 1
ATOM 1667 N N . ARG A 1 211 ? 10.694 -3.631 16.920 1.00 94.00 211 ARG A N 1
ATOM 1668 C CA . ARG A 1 211 ? 11.144 -2.417 16.232 1.00 94.00 211 ARG A CA 1
ATOM 1669 C C . ARG A 1 211 ? 12.477 -2.663 15.535 1.00 94.00 211 ARG A C 1
ATOM 1671 O O . ARG A 1 211 ? 13.440 -3.102 16.150 1.00 94.00 211 ARG A O 1
ATOM 1678 N N . GLY A 1 212 ? 12.540 -2.314 14.251 1.00 93.44 212 GLY A N 1
ATOM 1679 C CA . GLY A 1 212 ? 13.734 -2.525 13.426 1.00 93.44 212 GLY A CA 1
ATOM 1680 C C . GLY A 1 212 ? 13.904 -3.962 12.925 1.00 93.44 212 GLY A C 1
ATOM 1681 O O . GLY A 1 212 ? 14.877 -4.242 12.227 1.00 93.44 212 GLY A O 1
ATOM 1682 N N . THR A 1 213 ? 12.965 -4.859 13.233 1.00 93.81 213 THR A N 1
ATOM 1683 C CA . THR A 1 213 ? 12.970 -6.230 12.722 1.00 93.81 213 THR A CA 1
ATOM 1684 C C . THR A 1 213 ? 12.564 -6.257 11.251 1.00 93.81 213 THR A C 1
ATOM 1686 O O . THR A 1 213 ? 11.667 -5.533 10.818 1.00 93.81 213 THR A O 1
ATOM 1689 N N . VAL A 1 214 ? 13.213 -7.129 10.480 1.00 92.88 214 VAL A N 1
ATOM 1690 C CA . VAL A 1 214 ? 12.890 -7.393 9.075 1.00 92.88 214 VAL A CA 1
ATOM 1691 C C . VAL A 1 214 ? 12.443 -8.842 8.948 1.00 92.88 214 VAL A C 1
ATOM 1693 O O . VAL A 1 214 ? 13.167 -9.751 9.350 1.00 92.88 214 VAL A O 1
ATOM 1696 N N . VAL A 1 215 ? 11.263 -9.057 8.366 1.00 91.06 215 VAL A N 1
ATOM 1697 C CA . VAL A 1 215 ? 10.819 -10.394 7.958 1.00 91.06 215 VAL A CA 1
ATOM 1698 C C . VAL A 1 215 ? 11.387 -10.654 6.558 1.00 91.06 215 VAL A C 1
ATOM 1700 O O . VAL A 1 215 ? 11.055 -9.906 5.639 1.00 91.06 215 VAL A O 1
ATOM 1703 N N . PRO A 1 216 ? 12.267 -11.656 6.377 1.00 88.56 216 PRO A N 1
ATOM 1704 C CA . PRO A 1 216 ? 12.971 -11.855 5.110 1.00 88.56 216 PRO A CA 1
ATOM 1705 C C . PRO A 1 216 ? 12.051 -12.336 3.984 1.00 88.56 216 PRO A C 1
ATOM 1707 O O . PRO A 1 216 ? 12.281 -12.005 2.824 1.00 88.56 216 PRO A O 1
ATOM 1710 N N . GLU A 1 217 ? 11.013 -13.101 4.327 1.00 89.25 217 GLU A N 1
ATOM 1711 C CA . GLU A 1 217 ? 10.046 -13.654 3.384 1.00 89.25 217 GLU A CA 1
ATOM 1712 C C . GLU A 1 217 ? 8.634 -13.494 3.943 1.00 89.25 217 GLU A C 1
ATOM 1714 O O . GLU A 1 217 ? 8.344 -13.922 5.061 1.00 89.25 217 GLU A O 1
ATOM 1719 N N . ALA A 1 218 ? 7.775 -12.859 3.153 1.00 92.69 218 ALA A N 1
ATOM 1720 C CA . ALA A 1 218 ? 6.371 -12.632 3.449 1.00 92.69 218 ALA A CA 1
ATOM 1721 C C . ALA A 1 218 ? 5.596 -12.548 2.134 1.00 92.69 218 ALA A C 1
ATOM 1723 O O . ALA A 1 218 ? 6.107 -12.020 1.142 1.00 92.69 218 ALA A O 1
ATOM 1724 N N . ASP A 1 219 ? 4.355 -13.015 2.155 1.00 92.81 219 ASP A N 1
ATOM 1725 C CA . ASP A 1 219 ? 3.410 -12.866 1.058 1.00 92.81 219 ASP A CA 1
ATOM 1726 C C . ASP A 1 219 ? 2.331 -11.841 1.422 1.00 92.81 219 ASP A C 1
ATOM 1728 O O . ASP A 1 219 ? 2.032 -11.587 2.587 1.00 92.81 219 ASP A O 1
ATOM 1732 N N . ILE A 1 220 ? 1.667 -11.266 0.418 1.00 91.81 220 ILE A N 1
ATOM 1733 C CA . ILE A 1 220 ? 0.560 -10.322 0.650 1.00 91.81 220 ILE A CA 1
ATOM 1734 C C . ILE A 1 220 ? -0.553 -10.910 1.538 1.00 91.81 220 ILE A C 1
ATOM 1736 O O . ILE A 1 220 ? -1.201 -10.190 2.301 1.00 91.81 220 ILE A O 1
ATOM 1740 N N . ILE A 1 221 ? -0.747 -12.230 1.485 1.00 93.50 221 ILE A N 1
ATOM 1741 C CA . ILE A 1 221 ? -1.740 -12.941 2.296 1.00 93.50 221 ILE A CA 1
ATOM 1742 C C . ILE A 1 221 ? -1.437 -12.880 3.801 1.00 93.50 221 ILE A C 1
ATOM 1744 O O . ILE A 1 221 ? -2.339 -13.126 4.598 1.00 93.50 221 ILE A O 1
ATOM 1748 N N . ASP A 1 222 ? -0.218 -12.505 4.197 1.00 95.50 222 ASP A N 1
ATOM 1749 C CA . ASP A 1 222 ? 0.218 -12.360 5.589 1.00 95.50 222 ASP A CA 1
ATOM 1750 C C . ASP A 1 222 ? -0.237 -11.032 6.222 1.00 95.50 222 ASP A C 1
ATOM 1752 O O . ASP A 1 222 ? -0.296 -10.896 7.449 1.00 95.50 222 ASP A O 1
ATOM 1756 N N . VAL A 1 223 ? -0.640 -10.044 5.412 1.00 95.50 223 VAL A N 1
ATOM 1757 C CA . VAL A 1 223 ? -1.100 -8.732 5.902 1.00 95.50 223 VAL A CA 1
ATOM 1758 C C . VAL A 1 223 ? -2.419 -8.860 6.666 1.00 95.50 223 VAL A C 1
ATOM 1760 O O . VAL A 1 223 ? -2.550 -8.352 7.780 1.00 95.50 223 VAL A O 1
ATOM 1763 N N . ALA A 1 224 ? -3.396 -9.574 6.103 1.00 95.00 224 ALA A N 1
ATOM 1764 C CA . ALA A 1 224 ? -4.710 -9.759 6.717 1.00 95.00 224 ALA A CA 1
ATOM 1765 C C . ALA A 1 224 ? -4.651 -10.416 8.117 1.00 95.00 224 ALA A C 1
ATOM 1767 O O . ALA A 1 224 ? -5.198 -9.831 9.055 1.00 95.00 224 ALA A O 1
ATOM 1768 N N . PRO A 1 225 ? -3.969 -11.561 8.329 1.00 96.12 225 PRO A N 1
ATOM 1769 C CA . PRO A 1 225 ? -3.830 -12.135 9.665 1.00 96.12 225 PRO A CA 1
ATOM 1770 C C . PRO A 1 225 ? -2.997 -11.259 10.609 1.00 96.12 225 PRO A C 1
ATOM 1772 O O . PRO A 1 225 ? -3.238 -11.304 11.810 1.00 96.12 225 PRO A O 1
ATOM 1775 N N . SER A 1 226 ? -2.077 -10.425 10.105 1.00 96.44 226 SER A N 1
ATOM 1776 C CA . SER A 1 226 ? -1.355 -9.447 10.940 1.00 96.44 226 SER A CA 1
ATOM 1777 C C . SER A 1 226 ? -2.287 -8.377 11.508 1.00 96.44 226 SER A C 1
ATOM 1779 O O . SER A 1 226 ? -2.238 -8.072 12.699 1.00 96.44 226 SER A O 1
ATOM 1781 N N . VAL A 1 227 ? -3.184 -7.838 10.673 1.00 96.25 227 VAL A N 1
ATOM 1782 C CA . VAL A 1 227 ? -4.229 -6.898 11.111 1.00 96.25 227 VAL A CA 1
ATOM 1783 C C . VAL A 1 227 ? -5.198 -7.585 12.077 1.00 96.25 227 VAL A C 1
ATOM 1785 O O . VAL A 1 227 ? -5.570 -7.002 13.093 1.00 96.25 227 VAL A O 1
ATOM 1788 N N . ALA A 1 228 ? -5.587 -8.831 11.799 1.00 96.06 228 ALA A N 1
ATOM 1789 C CA . ALA A 1 228 ? -6.465 -9.597 12.678 1.00 96.06 228 ALA A CA 1
ATOM 1790 C C . ALA A 1 228 ? -5.839 -9.838 14.061 1.00 96.06 228 ALA A C 1
ATOM 1792 O O . ALA A 1 228 ? -6.505 -9.614 15.071 1.00 96.06 228 ALA A O 1
ATOM 1793 N N . GLU A 1 229 ? -4.561 -10.230 14.117 1.00 96.06 229 GLU A N 1
ATOM 1794 C CA . GLU A 1 229 ? -3.818 -10.420 15.367 1.00 96.06 229 GLU A CA 1
ATOM 1795 C C . GLU A 1 229 ? -3.734 -9.116 16.166 1.00 96.06 229 GLU A C 1
ATOM 1797 O O . GLU A 1 229 ? -4.063 -9.115 17.352 1.00 96.06 229 GLU A O 1
ATOM 1802 N N . ALA A 1 230 ? -3.401 -7.996 15.513 1.00 94.88 230 ALA A N 1
ATOM 1803 C CA . ALA A 1 230 ? -3.362 -6.681 16.158 1.00 94.88 230 ALA A CA 1
ATOM 1804 C C . ALA A 1 230 ? -4.717 -6.279 16.773 1.00 94.88 230 ALA A C 1
ATOM 1806 O O . ALA A 1 230 ? -4.765 -5.592 17.792 1.00 94.88 230 ALA A O 1
ATO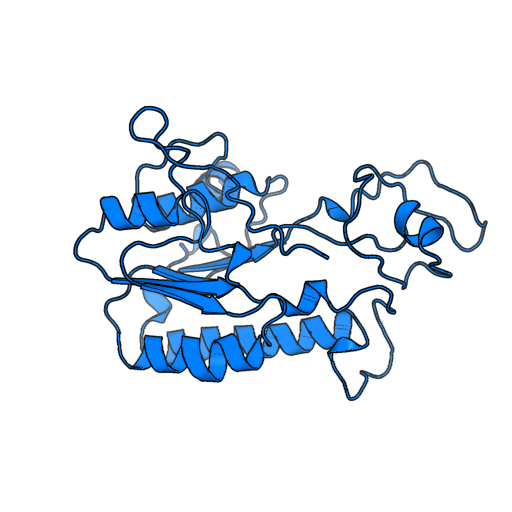M 1807 N N . LEU A 1 231 ? -5.824 -6.727 16.175 1.00 94.75 231 LEU A N 1
ATOM 1808 C CA . LEU A 1 231 ? -7.183 -6.481 16.660 1.00 94.75 231 LEU A CA 1
ATOM 1809 C C . LEU A 1 231 ? -7.693 -7.555 17.637 1.00 94.75 231 LEU A C 1
ATOM 1811 O O . LEU A 1 231 ? -8.820 -7.430 18.125 1.00 94.75 231 LEU A O 1
ATOM 1815 N N . GLY A 1 232 ? -6.923 -8.613 17.910 1.00 95.19 232 GLY A N 1
ATOM 1816 C CA . GLY A 1 232 ? -7.361 -9.752 18.723 1.00 95.19 232 GLY A CA 1
ATOM 1817 C C . GLY A 1 232 ? -8.506 -10.556 18.093 1.00 95.19 232 GLY A C 1
ATOM 1818 O O . GLY A 1 232 ? -9.330 -11.127 18.805 1.00 95.19 232 GLY A O 1
ATOM 1819 N N . VAL A 1 233 ? -8.599 -10.572 16.762 1.00 95.31 233 VAL A N 1
ATOM 1820 C CA . VAL A 1 233 ? -9.688 -11.199 16.004 1.00 95.31 233 VAL A CA 1
ATOM 1821 C C . VAL A 1 233 ? -9.242 -12.571 15.487 1.00 95.31 233 VAL A C 1
ATOM 1823 O O . VAL A 1 233 ? -8.266 -12.651 14.743 1.00 95.31 233 VAL A O 1
ATOM 1826 N N . PRO A 1 234 ? -9.973 -13.659 15.790 1.00 93.44 234 PRO A N 1
ATOM 1827 C CA . PRO A 1 234 ? -9.751 -14.943 15.134 1.00 93.44 234 PRO A CA 1
ATOM 1828 C C . PRO A 1 234 ? -10.072 -14.837 13.637 1.00 93.44 234 PRO A C 1
ATOM 1830 O O . PRO A 1 234 ? -11.220 -14.585 13.265 1.00 93.44 234 PRO A O 1
ATOM 1833 N N . PHE A 1 235 ? -9.072 -15.042 12.780 1.00 94.19 235 PHE A N 1
ATOM 1834 C CA . PHE A 1 235 ? -9.223 -14.943 11.328 1.00 94.19 235 PHE A CA 1
ATOM 1835 C C . PHE A 1 235 ? -8.556 -16.134 10.619 1.00 94.19 235 PHE A C 1
ATOM 1837 O O . PHE A 1 235 ? -7.339 -16.136 10.440 1.00 94.19 235 PHE A O 1
ATOM 1844 N N . PRO A 1 236 ? -9.329 -17.173 10.247 1.00 90.81 236 PRO A N 1
ATOM 1845 C CA . PRO A 1 236 ? -8.805 -18.317 9.507 1.00 90.81 236 PRO A CA 1
ATOM 1846 C C . PRO A 1 236 ? -8.441 -17.925 8.070 1.00 90.81 236 PRO A C 1
ATOM 1848 O O . PRO A 1 236 ? -9.313 -17.549 7.288 1.00 90.81 236 PRO A O 1
ATOM 1851 N N . CYS A 1 237 ? -7.165 -18.042 7.715 1.00 92.06 237 CYS A N 1
ATOM 1852 C CA . CYS A 1 237 ? -6.661 -17.846 6.358 1.00 92.06 237 CYS A CA 1
ATOM 1853 C C . CYS A 1 237 ? -5.382 -18.665 6.126 1.00 92.06 237 CYS A C 1
ATOM 1855 O O . CYS A 1 237 ? -4.824 -19.233 7.063 1.00 92.06 237 CYS A O 1
ATOM 1857 N N . GLU A 1 238 ? -4.915 -18.712 4.879 1.00 93.69 238 GLU A N 1
ATOM 1858 C CA . GLU A 1 238 ? -3.669 -19.404 4.508 1.00 93.69 238 GLU A CA 1
ATOM 1859 C C . GLU A 1 238 ? -2.408 -18.625 4.913 1.00 93.69 238 GLU A C 1
ATOM 1861 O O . GLU A 1 238 ? -1.361 -19.228 5.153 1.00 93.69 238 GLU A O 1
ATOM 1866 N N . GLY A 1 239 ? -2.517 -17.297 5.017 1.00 94.12 239 GLY A N 1
ATOM 1867 C CA . GLY A 1 239 ? -1.427 -16.434 5.459 1.00 94.12 239 GLY A CA 1
ATOM 1868 C C . GLY A 1 239 ? -1.111 -16.584 6.944 1.00 94.12 239 GLY A C 1
ATOM 1869 O O . GLY A 1 239 ? -1.895 -17.112 7.740 1.00 94.12 239 GLY A O 1
ATOM 1870 N N . ARG A 1 240 ? 0.048 -16.067 7.340 1.00 94.31 240 ARG A N 1
ATOM 1871 C CA . ARG A 1 240 ? 0.557 -16.075 8.711 1.00 94.31 240 ARG A CA 1
ATOM 1872 C C . ARG A 1 240 ? 0.850 -14.652 9.141 1.00 94.31 240 ARG A C 1
ATOM 1874 O O . ARG A 1 240 ? 1.482 -13.896 8.424 1.00 94.31 240 ARG A O 1
ATOM 1881 N N . SER A 1 241 ? 0.437 -14.296 10.350 1.00 94.94 241 SER A N 1
ATOM 1882 C CA . SER A 1 241 ? 0.728 -12.966 10.878 1.00 94.94 241 SER A CA 1
ATOM 1883 C C . SER A 1 241 ? 2.233 -12.692 10.950 1.00 94.94 241 SER A C 1
ATOM 1885 O O . SER A 1 241 ? 3.010 -13.499 11.479 1.00 94.94 241 SER A O 1
ATOM 1887 N N . LEU A 1 242 ? 2.613 -11.516 10.456 1.00 94.19 242 LEU A N 1
ATOM 1888 C CA . LEU A 1 242 ? 3.960 -10.969 10.480 1.00 94.19 242 LEU A CA 1
ATOM 1889 C C . LEU A 1 242 ? 4.380 -10.576 11.896 1.00 94.19 242 LEU A C 1
ATOM 1891 O O . LEU A 1 242 ? 5.547 -10.731 12.223 1.00 94.19 242 LEU A O 1
ATOM 1895 N N . LEU A 1 243 ? 3.447 -10.163 12.761 1.00 92.62 243 LEU A N 1
ATOM 1896 C CA . LEU A 1 243 ? 3.737 -9.874 14.173 1.00 92.62 243 LEU A CA 1
ATOM 1897 C C . LEU A 1 243 ? 4.255 -11.132 14.880 1.00 92.62 243 LEU A C 1
ATOM 1899 O O . LEU A 1 243 ? 5.349 -11.149 15.444 1.00 92.62 243 LEU A O 1
ATOM 1903 N N . SER A 1 244 ? 3.517 -12.231 14.731 1.00 88.94 244 SER A N 1
ATOM 1904 C CA . SER A 1 244 ? 3.936 -13.546 15.208 1.00 88.94 244 SER A CA 1
ATOM 1905 C C . SER A 1 244 ? 5.196 -14.065 14.506 1.00 88.94 244 SER A C 1
ATOM 1907 O O . SER A 1 244 ? 5.989 -14.783 15.114 1.00 88.94 244 SER A O 1
ATOM 1909 N N . ALA A 1 245 ? 5.387 -13.769 13.216 1.00 81.69 245 ALA A N 1
ATOM 1910 C CA . ALA A 1 245 ? 6.586 -14.182 12.489 1.00 81.69 245 ALA A CA 1
ATOM 1911 C C . ALA A 1 245 ? 7.840 -13.474 13.012 1.00 81.69 245 ALA A C 1
ATOM 1913 O O . ALA A 1 245 ? 8.840 -14.146 13.252 1.00 81.69 245 ALA A O 1
ATOM 1914 N N . MET A 1 246 ? 7.758 -12.167 13.271 1.00 79.69 246 MET A N 1
ATOM 1915 C CA . MET A 1 246 ? 8.855 -11.367 13.817 1.00 79.69 246 MET A CA 1
ATOM 1916 C C . MET A 1 246 ? 9.315 -11.883 15.187 1.00 79.69 246 MET A C 1
ATOM 1918 O O . MET A 1 246 ? 10.517 -11.954 15.426 1.00 79.69 246 MET A O 1
ATOM 1922 N N . LEU A 1 247 ? 8.387 -12.337 16.041 1.00 76.00 247 LEU A N 1
ATOM 1923 C CA . LEU A 1 247 ? 8.714 -12.985 17.322 1.00 76.00 247 LEU A CA 1
ATOM 1924 C C . LEU A 1 247 ? 9.438 -14.332 17.156 1.00 76.00 247 LEU A C 1
ATOM 1926 O O . LEU A 1 247 ? 10.198 -14.737 18.029 1.00 76.00 247 LEU A O 1
ATOM 1930 N N . ARG A 1 248 ? 9.205 -15.054 16.050 1.00 71.06 248 ARG A N 1
ATOM 1931 C CA . ARG A 1 248 ? 9.851 -16.351 15.769 1.00 71.06 248 ARG A CA 1
ATOM 1932 C C . ARG A 1 248 ? 11.221 -16.212 15.115 1.00 71.06 248 ARG A C 1
ATOM 1934 O O . ARG A 1 248 ? 12.052 -17.099 15.277 1.00 71.06 248 ARG A O 1
ATOM 1941 N N . THR A 1 249 ? 11.440 -15.145 14.352 1.00 62.09 249 THR A N 1
ATOM 1942 C CA . THR A 1 249 ? 12.718 -14.858 13.682 1.00 62.09 249 THR A CA 1
ATOM 1943 C C . THR A 1 249 ? 13.698 -14.084 14.568 1.00 62.09 249 THR A C 1
ATOM 1945 O O . THR A 1 249 ? 14.823 -13.849 14.139 1.00 62.09 249 THR A O 1
ATOM 1948 N N . GLY A 1 250 ? 13.279 -13.687 15.776 1.00 52.25 250 GLY A N 1
ATOM 1949 C CA . GLY A 1 250 ? 14.075 -12.908 16.723 1.00 52.25 250 GLY A CA 1
ATOM 1950 C C . GLY A 1 250 ? 13.786 -13.255 18.184 1.00 52.25 250 GLY A C 1
ATOM 1951 O O . GLY A 1 250 ? 13.077 -12.520 18.868 1.00 52.25 250 GLY A O 1
ATOM 1952 N N . ALA A 1 251 ? 14.391 -14.361 18.632 1.00 41.12 251 ALA A N 1
ATOM 1953 C CA . ALA A 1 251 ? 15.258 -14.409 19.810 1.00 41.12 251 ALA A CA 1
ATOM 1954 C C . ALA A 1 251 ? 16.668 -14.782 19.325 1.00 41.12 251 ALA A C 1
ATOM 1956 O O . ALA A 1 251 ? 16.744 -15.617 18.392 1.00 41.12 251 ALA A O 1
#

Radius of gyration: 19.65 Å; chains: 1; bounding box: 51×41×48 Å